Protein AF-A0A6G3XYH0-F1 (afdb_monomer)

Foldseek 3Di:
DVVVVVVVVVVVVVVVVVVVVVVVVVVLVVVLVVQQCVQQPVDPPDPDDRPDPDSLLSLLVLLLVLLVCQLVRDLVSLVSNLCSLVVCLQPLSNLLNNCVSQDLLSLLLSLLSQLQNQDDVLHGNPSSNVSSLSVLASLQSSVQNNLVDPVSLVVNLVVLLVQQLAFRDNDPPPPVTHAGSVLSVVSSNPYHDHDCSNVVSNVVSVVVVCVVPVCSRVPPPPPPDSDPRSSND

Structure (mmCIF, N/CA/C/O backbone):
data_AF-A0A6G3XYH0-F1
#
_entry.id   AF-A0A6G3XYH0-F1
#
loop_
_atom_site.group_PDB
_atom_site.id
_atom_site.type_symbol
_atom_site.label_atom_id
_atom_site.label_alt_id
_atom_site.label_comp_id
_atom_site.label_asym_id
_atom_site.label_entity_id
_atom_site.label_seq_id
_atom_site.pdbx_PDB_ins_code
_atom_site.Cartn_x
_atom_site.Cartn_y
_atom_site.Cartn_z
_atom_site.occupancy
_atom_site.B_iso_or_equiv
_atom_site.auth_seq_id
_atom_site.auth_comp_id
_atom_site.auth_asym_id
_atom_site.auth_atom_id
_atom_site.pdbx_PDB_model_num
ATOM 1 N N . PHE A 1 1 ? 18.892 8.610 43.415 1.00 62.81 1 PHE A N 1
ATOM 2 C CA . PHE A 1 1 ? 17.953 9.677 43.014 1.00 62.81 1 PHE A CA 1
ATOM 3 C C . PHE A 1 1 ? 17.776 9.773 41.499 1.00 62.81 1 PHE A C 1
ATOM 5 O O . PHE A 1 1 ? 16.664 9.533 41.059 1.00 62.81 1 PHE A O 1
ATOM 12 N N . SER A 1 2 ? 18.825 9.988 40.690 1.00 80.25 2 SER A N 1
ATOM 13 C CA . SER A 1 2 ? 18.704 10.092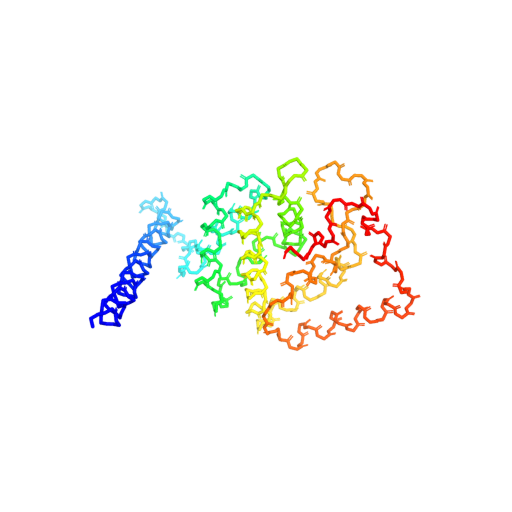 39.213 1.00 80.25 2 SER A CA 1
ATOM 14 C C . SER A 1 2 ? 17.999 8.898 38.529 1.00 80.25 2 SER A C 1
ATOM 16 O O . SER A 1 2 ? 17.055 9.092 37.773 1.00 80.25 2 SER A O 1
ATOM 18 N N . LYS A 1 3 ? 18.357 7.653 38.887 1.00 86.06 3 LYS A N 1
ATOM 19 C CA . LYS A 1 3 ? 17.730 6.436 38.329 1.00 86.06 3 LYS A CA 1
ATOM 20 C C . LYS A 1 3 ? 16.217 6.336 38.584 1.00 86.06 3 LYS A C 1
ATOM 22 O O . LYS A 1 3 ? 15.488 5.872 37.720 1.00 86.06 3 LYS A O 1
ATOM 27 N N . TYR A 1 4 ? 15.745 6.766 39.756 1.00 87.19 4 TYR A N 1
ATOM 28 C CA . TYR A 1 4 ? 14.318 6.707 40.092 1.00 87.19 4 TYR A CA 1
ATOM 29 C C . TYR A 1 4 ? 13.511 7.758 39.322 1.00 87.19 4 TYR A C 1
ATOM 31 O O . TYR A 1 4 ? 12.437 7.439 38.835 1.00 87.19 4 TYR A O 1
ATOM 39 N N . LEU A 1 5 ? 14.068 8.960 39.132 1.00 88.12 5 LEU A N 1
ATOM 40 C CA . LEU A 1 5 ? 13.454 10.008 38.307 1.00 88.12 5 LEU A CA 1
ATOM 41 C C . LEU A 1 5 ? 13.411 9.627 36.821 1.00 88.12 5 LEU A C 1
ATOM 43 O O . LEU A 1 5 ? 12.440 9.930 36.135 1.00 88.12 5 LEU A O 1
ATOM 47 N N . GLN A 1 6 ? 14.450 8.956 36.315 1.00 90.69 6 GLN A N 1
ATOM 48 C CA . GLN A 1 6 ? 14.449 8.437 34.948 1.00 90.69 6 GLN A CA 1
ATOM 49 C C . GLN A 1 6 ? 13.384 7.346 34.769 1.00 90.69 6 GLN A C 1
ATOM 51 O O . GLN A 1 6 ? 12.587 7.427 33.841 1.00 90.69 6 GLN A O 1
ATOM 56 N N . GLN A 1 7 ? 13.314 6.387 35.697 1.00 93.56 7 GLN A N 1
ATOM 57 C CA . GLN A 1 7 ? 12.298 5.333 35.671 1.00 93.56 7 GLN A CA 1
ATOM 58 C C . GLN A 1 7 ? 10.875 5.902 35.742 1.00 93.56 7 GLN A C 1
ATOM 60 O O . GLN A 1 7 ? 9.975 5.412 35.069 1.00 93.56 7 GLN A O 1
ATOM 65 N N . GLU A 1 8 ? 10.662 6.929 36.563 1.00 92.88 8 GLU A N 1
ATOM 66 C CA . GLU A 1 8 ? 9.376 7.613 36.670 1.00 92.88 8 GLU A CA 1
ATOM 67 C C . GLU A 1 8 ? 8.981 8.275 35.344 1.00 92.88 8 GLU A C 1
ATOM 69 O O . GLU A 1 8 ? 7.858 8.078 34.888 1.00 92.88 8 GLU A O 1
ATOM 74 N N . ARG A 1 9 ? 9.909 8.971 34.672 1.00 93.94 9 ARG A N 1
ATOM 75 C CA . ARG A 1 9 ? 9.666 9.564 33.344 1.00 93.94 9 ARG A CA 1
ATOM 76 C C . ARG A 1 9 ? 9.338 8.512 32.289 1.00 93.94 9 ARG A C 1
ATOM 78 O O . ARG A 1 9 ? 8.342 8.657 31.593 1.00 93.94 9 ARG A O 1
ATOM 85 N N . GLU A 1 10 ? 10.118 7.436 32.221 1.00 95.19 10 GLU A N 1
ATOM 86 C CA . GLU A 1 10 ? 9.875 6.324 31.291 1.00 95.19 10 GLU A CA 1
ATOM 87 C C . GLU A 1 10 ? 8.505 5.669 31.539 1.00 95.19 10 GLU A C 1
ATOM 89 O O . GLU A 1 10 ? 7.783 5.336 30.597 1.00 95.19 10 GLU A O 1
ATOM 94 N N . ASN A 1 11 ? 8.108 5.527 32.807 1.00 95.75 11 ASN A N 1
ATOM 95 C CA . ASN A 1 11 ? 6.794 5.002 33.169 1.00 95.75 11 ASN A CA 1
ATOM 96 C C . ASN A 1 11 ? 5.664 5.961 32.769 1.00 95.75 11 ASN A C 1
ATOM 98 O O . ASN A 1 11 ? 4.651 5.497 32.248 1.00 95.75 11 ASN A O 1
ATOM 102 N N . ILE A 1 12 ? 5.823 7.270 32.994 1.00 95.38 12 ILE A N 1
ATOM 103 C CA . ILE A 1 12 ? 4.844 8.288 32.586 1.00 95.38 12 ILE A CA 1
ATOM 104 C C . ILE A 1 12 ? 4.680 8.279 31.064 1.00 95.38 12 ILE A C 1
ATOM 106 O O . ILE A 1 12 ? 3.557 8.160 30.584 1.00 95.38 12 ILE A O 1
ATOM 110 N N . GLU A 1 13 ? 5.777 8.315 30.305 1.00 96.25 13 GLU A N 1
ATOM 111 C CA . GLU A 1 13 ? 5.743 8.262 28.837 1.00 96.25 13 GLU A CA 1
ATOM 112 C C . GLU A 1 13 ? 5.087 6.973 28.322 1.00 96.25 13 GLU A C 1
ATOM 114 O O . GLU A 1 13 ? 4.314 7.000 27.366 1.00 96.25 13 GLU A O 1
ATOM 119 N N . SER A 1 14 ? 5.364 5.835 28.964 1.00 96.06 14 SER A N 1
ATOM 120 C CA . SER A 1 14 ? 4.747 4.548 28.628 1.00 96.06 14 SER A CA 1
ATOM 121 C C . SER A 1 14 ? 3.236 4.548 28.871 1.00 96.06 14 SER A C 1
ATOM 123 O O . SER A 1 14 ? 2.471 4.083 28.024 1.00 96.06 14 SER A O 1
ATOM 125 N N . TRP A 1 15 ? 2.782 5.092 30.003 1.00 96.69 15 TRP A N 1
ATOM 126 C CA . TRP A 1 15 ? 1.354 5.211 30.298 1.00 96.69 15 TRP A CA 1
ATOM 127 C C . TRP A 1 15 ? 0.651 6.201 29.380 1.00 96.69 15 TRP A C 1
ATOM 129 O O . TRP A 1 15 ? -0.447 5.901 28.920 1.00 96.69 15 TRP A O 1
ATOM 139 N N . GLN A 1 16 ? 1.289 7.327 29.070 1.00 97.25 16 GLN A N 1
ATOM 140 C CA . GLN A 1 16 ? 0.736 8.319 28.159 1.00 97.25 16 GLN A CA 1
ATOM 141 C C . GLN A 1 16 ? 0.531 7.722 26.762 1.00 97.25 16 GLN A C 1
ATOM 143 O O . GLN A 1 16 ? -0.594 7.713 26.283 1.00 97.25 16 GLN A O 1
ATOM 148 N N . LYS A 1 17 ? 1.542 7.042 26.200 1.00 94.56 17 LYS A N 1
ATOM 149 C CA . LYS A 1 17 ? 1.413 6.318 24.919 1.00 94.56 17 LYS A CA 1
ATOM 150 C C . LYS A 1 17 ? 0.274 5.298 24.904 1.00 94.56 17 LYS A C 1
ATOM 152 O O . LYS A 1 17 ? -0.354 5.090 23.873 1.00 94.56 17 LYS A O 1
ATOM 157 N N . ARG A 1 18 ? 0.022 4.620 26.030 1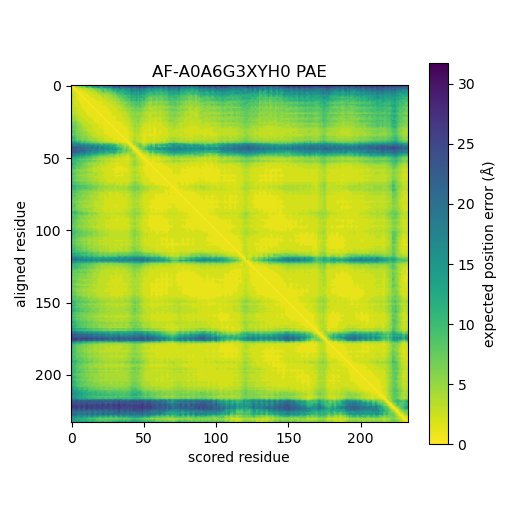.00 94.50 18 ARG A N 1
ATOM 158 C CA . ARG A 1 18 ? -1.092 3.664 26.145 1.00 94.50 18 ARG A CA 1
ATOM 159 C C . ARG A 1 18 ? -2.447 4.361 26.154 1.00 94.50 18 ARG A C 1
ATOM 161 O O . ARG A 1 18 ? -3.378 3.833 25.561 1.00 94.50 18 ARG A O 1
ATOM 168 N N . ILE A 1 19 ? -2.562 5.486 26.856 1.00 95.25 19 ILE A N 1
ATOM 169 C CA . ILE A 1 19 ? -3.798 6.272 26.906 1.00 95.25 19 ILE A CA 1
ATOM 170 C C . ILE A 1 19 ? -4.084 6.861 25.529 1.00 95.25 19 ILE A C 1
ATOM 172 O O . ILE A 1 19 ? -5.194 6.676 25.041 1.00 95.25 19 ILE A O 1
ATOM 176 N N . ASP A 1 20 ? -3.082 7.475 24.899 1.00 93.56 20 ASP A N 1
ATOM 177 C CA . ASP A 1 20 ? -3.190 8.052 23.557 1.00 93.56 20 ASP A CA 1
ATOM 178 C C . ASP A 1 20 ? -3.674 6.984 22.565 1.00 93.56 20 ASP A C 1
ATOM 180 O O . ASP A 1 20 ? -4.725 7.150 21.960 1.00 93.56 20 ASP A O 1
ATOM 184 N N . LEU A 1 21 ? -3.041 5.801 22.545 1.00 89.56 21 LEU A N 1
ATOM 185 C CA . LEU A 1 21 ? -3.466 4.682 21.693 1.00 89.56 21 LEU A CA 1
ATOM 186 C C . LEU A 1 21 ? -4.922 4.240 21.935 1.00 89.56 21 LEU A C 1
ATOM 188 O O . LEU A 1 21 ? -5.618 3.857 21.000 1.00 89.56 21 LEU A O 1
ATOM 192 N N . ILE A 1 22 ? -5.390 4.226 23.188 1.00 92.94 22 ILE A N 1
ATOM 193 C CA . ILE A 1 22 ? -6.781 3.856 23.494 1.00 92.94 22 ILE A CA 1
ATOM 194 C C . ILE A 1 22 ? -7.743 4.931 22.983 1.00 92.94 22 ILE A C 1
ATOM 196 O O . ILE A 1 22 ? -8.778 4.589 22.416 1.00 92.94 22 ILE A O 1
ATOM 200 N N . VAL A 1 23 ? -7.420 6.209 23.196 1.00 95.31 23 VAL A N 1
ATOM 201 C CA . VAL A 1 23 ? -8.246 7.335 22.743 1.00 95.31 23 VAL A CA 1
ATOM 202 C C . VAL A 1 23 ? -8.306 7.379 21.218 1.00 95.31 23 VAL A C 1
ATOM 204 O O . VAL A 1 23 ? -9.403 7.508 20.677 1.00 95.31 23 VAL A O 1
ATOM 207 N N . ASP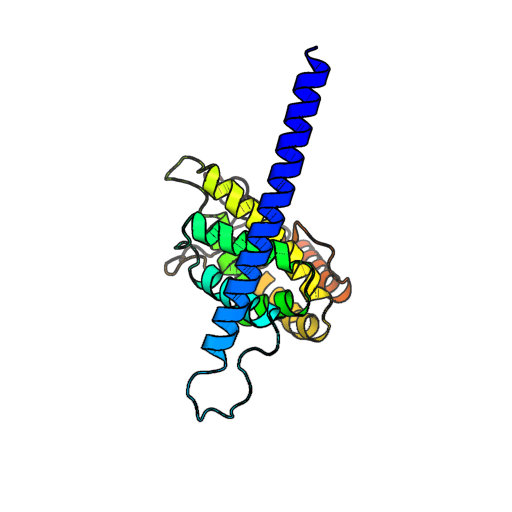 A 1 24 ? -7.173 7.188 20.545 1.00 90.12 24 ASP A N 1
ATOM 208 C CA . ASP A 1 24 ? -7.077 7.157 19.085 1.00 90.12 24 ASP A CA 1
ATOM 209 C C . ASP A 1 24 ? -7.917 6.010 18.506 1.00 90.12 24 ASP A C 1
ATOM 211 O O . ASP A 1 24 ? -8.801 6.254 17.690 1.00 90.12 24 ASP A O 1
ATOM 215 N N . ASN A 1 25 ? -7.782 4.785 19.035 1.00 90.00 25 ASN A N 1
ATOM 216 C CA . ASN A 1 25 ? -8.597 3.641 18.600 1.00 90.00 25 ASN A CA 1
ATOM 217 C C . ASN A 1 25 ? -10.109 3.873 18.786 1.00 90.00 25 ASN A C 1
ATOM 219 O O . ASN A 1 25 ? -10.920 3.441 17.961 1.00 90.00 25 ASN A O 1
ATOM 223 N N . CYS A 1 26 ? -10.512 4.524 19.884 1.00 93.31 26 CYS A N 1
ATOM 224 C CA . CYS A 1 26 ? -11.913 4.887 20.108 1.00 93.31 26 CYS A CA 1
ATOM 225 C C . CYS A 1 26 ? -12.387 5.909 19.071 1.00 93.31 26 CYS A C 1
ATOM 227 O O . CYS A 1 26 ? -13.459 5.735 18.495 1.00 93.31 26 CYS A O 1
ATOM 229 N N . ASN A 1 27 ? -11.583 6.942 18.807 1.00 93.75 27 ASN A N 1
ATOM 230 C CA . ASN A 1 27 ? -11.891 7.946 17.796 1.00 93.75 27 ASN A CA 1
ATOM 231 C C . ASN A 1 27 ? -12.001 7.323 16.395 1.00 93.75 27 ASN A C 1
ATOM 233 O O . ASN A 1 27 ? -12.956 7.617 15.678 1.00 93.75 27 ASN A O 1
ATOM 237 N N . ASP A 1 28 ? -11.091 6.423 16.025 1.00 91.00 28 ASP A N 1
ATOM 238 C CA . ASP A 1 28 ? -11.139 5.723 14.740 1.00 91.00 28 ASP A CA 1
ATOM 239 C C . ASP A 1 28 ? -12.388 4.859 14.614 1.00 91.00 28 ASP A C 1
ATOM 241 O O . ASP A 1 28 ? -13.084 4.928 13.601 1.00 91.00 28 ASP A O 1
ATOM 245 N N . THR A 1 29 ? -12.745 4.130 15.674 1.00 93.12 29 THR A N 1
ATOM 246 C CA . THR A 1 29 ? -13.980 3.335 15.712 1.00 93.12 29 THR A CA 1
ATOM 247 C C . THR A 1 29 ? -15.220 4.219 15.550 1.00 93.12 29 THR A C 1
ATOM 249 O O . THR A 1 29 ? -16.118 3.877 14.778 1.00 93.12 29 THR A O 1
ATOM 252 N N . ASP A 1 30 ? -15.277 5.366 16.234 1.00 96.12 30 ASP A N 1
ATOM 253 C CA . ASP A 1 30 ? -16.391 6.315 16.136 1.00 96.12 30 ASP A CA 1
ATOM 254 C C . ASP A 1 30 ? -16.498 6.924 14.729 1.00 96.12 30 ASP A C 1
ATOM 256 O O . ASP A 1 30 ? -17.599 7.034 14.177 1.00 96.12 30 ASP A O 1
ATOM 260 N N . VAL A 1 31 ? -15.365 7.279 14.115 1.00 95.94 31 VAL A N 1
ATOM 261 C CA . VAL A 1 31 ? -15.302 7.780 12.734 1.00 95.94 31 VAL A CA 1
ATOM 262 C C . VAL A 1 31 ? -15.766 6.708 11.751 1.00 95.94 31 VAL A C 1
ATOM 264 O O . VAL A 1 31 ? -16.638 6.981 10.924 1.00 95.94 31 VAL A O 1
ATOM 267 N N . THR A 1 32 ? -15.243 5.488 11.856 1.00 95.81 32 THR A N 1
ATOM 268 C CA . THR A 1 32 ? -15.612 4.368 10.984 1.00 95.81 32 THR A CA 1
ATOM 269 C C . THR A 1 32 ? -17.092 4.014 11.137 1.00 95.81 32 THR A C 1
ATOM 271 O O . THR A 1 32 ? -17.791 3.809 10.138 1.00 95.81 32 THR A O 1
ATOM 274 N N . PHE A 1 33 ? -17.622 4.014 12.365 1.00 95.06 33 PHE A N 1
ATOM 275 C CA . PHE A 1 33 ? -19.043 3.784 12.621 1.00 95.06 33 PHE A CA 1
ATOM 276 C C . PHE A 1 33 ? -19.913 4.882 12.007 1.00 95.06 33 PHE A C 1
ATOM 278 O O . PHE A 1 33 ? -20.861 4.576 11.280 1.00 95.06 33 PHE A O 1
ATOM 285 N N . LYS A 1 34 ? -19.569 6.157 12.233 1.00 95.75 34 LYS A N 1
ATOM 286 C CA . LYS A 1 34 ? -20.268 7.299 11.634 1.00 95.75 34 LYS A CA 1
ATOM 287 C C . LYS A 1 34 ? -20.282 7.200 10.107 1.00 95.75 34 LYS A C 1
ATOM 289 O O . LYS A 1 34 ? -21.356 7.254 9.510 1.00 95.75 34 LYS A O 1
ATOM 294 N N . ASN A 1 35 ? -19.121 7.014 9.483 1.00 95.44 35 ASN A N 1
ATOM 295 C CA . ASN A 1 35 ? -18.998 6.928 8.028 1.00 95.44 35 ASN A CA 1
ATOM 296 C C . ASN A 1 35 ? -19.773 5.729 7.470 1.00 95.44 35 ASN A C 1
ATOM 298 O O . ASN A 1 35 ? -20.414 5.836 6.425 1.00 95.44 35 ASN A O 1
ATOM 302 N N . SER A 1 36 ? -19.760 4.596 8.178 1.00 94.00 36 SER A N 1
ATOM 303 C CA . SER A 1 36 ? -20.529 3.408 7.800 1.00 94.00 36 SER A CA 1
ATOM 304 C C . SER A 1 36 ? -22.035 3.663 7.849 1.00 94.00 36 SER A C 1
ATOM 306 O O . SER A 1 36 ? -22.753 3.261 6.933 1.00 94.00 36 SER A O 1
ATOM 308 N N . LEU A 1 37 ? -22.524 4.364 8.877 1.00 91.56 37 LEU A N 1
ATOM 309 C CA . LEU A 1 37 ? -23.930 4.755 8.978 1.00 91.56 37 LEU A CA 1
ATOM 310 C C . LEU A 1 37 ? -24.332 5.734 7.871 1.00 91.56 37 LEU A C 1
ATOM 312 O O . LEU A 1 37 ? -25.344 5.507 7.214 1.00 91.56 37 LEU A O 1
ATOM 316 N N . GLU A 1 38 ? -23.536 6.777 7.626 1.00 91.94 38 GLU A N 1
ATOM 317 C CA . GLU A 1 38 ? -23.790 7.753 6.555 1.00 91.94 38 GLU A CA 1
ATOM 318 C C . GLU A 1 38 ? -23.777 7.097 5.164 1.00 91.94 38 GLU A C 1
ATOM 320 O O . GLU A 1 38 ? -24.561 7.460 4.289 1.00 91.94 38 GLU A O 1
ATOM 325 N N . ALA A 1 39 ? -22.919 6.093 4.962 1.00 90.88 39 ALA A N 1
ATOM 326 C CA . ALA A 1 39 ? -22.824 5.337 3.719 1.00 90.88 39 ALA A CA 1
ATOM 327 C C . ALA A 1 39 ? -23.984 4.351 3.499 1.00 90.88 39 ALA A C 1
ATOM 329 O O . ALA A 1 39 ? -24.338 4.092 2.349 1.00 90.88 39 ALA A O 1
ATOM 330 N N . ASN A 1 40 ? -24.538 3.781 4.573 1.00 89.06 40 ASN A N 1
ATOM 331 C CA . ASN A 1 40 ? -25.588 2.761 4.512 1.00 89.06 40 ASN A CA 1
ATOM 332 C C . ASN A 1 40 ? -27.006 3.335 4.611 1.00 89.06 40 ASN A C 1
ATOM 334 O O . ASN A 1 40 ? -27.941 2.719 4.111 1.00 89.06 40 ASN A O 1
ATOM 338 N N . VAL A 1 41 ? -27.188 4.475 5.279 1.00 84.69 41 VAL A N 1
ATOM 339 C CA . VAL A 1 41 ? -28.506 5.064 5.552 1.00 84.69 41 VAL A CA 1
ATOM 340 C C . VAL A 1 41 ? -28.627 6.384 4.798 1.00 84.69 41 VAL A C 1
ATOM 342 O O . VAL A 1 41 ? -28.504 7.465 5.373 1.00 84.69 41 VAL A O 1
ATOM 345 N N . THR A 1 42 ? -28.855 6.291 3.485 1.00 80.62 42 THR A N 1
ATOM 346 C CA . THR A 1 42 ? -28.949 7.473 2.611 1.00 80.62 42 THR A CA 1
ATOM 347 C C . THR A 1 42 ? -30.321 8.160 2.672 1.00 80.62 42 THR A C 1
ATOM 349 O O . THR A 1 42 ? -30.400 9.385 2.599 1.00 80.62 42 THR A O 1
ATOM 352 N N . ASP A 1 43 ? -31.402 7.393 2.868 1.00 78.31 43 ASP A N 1
ATOM 353 C CA . ASP A 1 43 ? -32.773 7.879 3.083 1.00 78.31 43 ASP A CA 1
ATOM 354 C C . ASP A 1 43 ? -33.566 6.907 3.983 1.00 78.31 43 ASP A C 1
ATOM 356 O O . ASP A 1 43 ? -33.284 5.713 4.051 1.00 78.31 43 ASP A O 1
ATOM 360 N N . ARG A 1 44 ? -34.622 7.394 4.650 1.00 70.19 44 ARG A N 1
ATOM 361 C CA . ARG A 1 44 ? -35.510 6.621 5.544 1.00 70.19 44 ARG A CA 1
ATOM 362 C C . ARG A 1 44 ? -36.255 5.472 4.855 1.00 70.19 44 ARG A C 1
ATOM 364 O O . ARG A 1 44 ? -36.908 4.687 5.540 1.00 70.19 44 ARG A O 1
ATOM 371 N N . LYS A 1 45 ? -36.236 5.418 3.522 1.00 79.75 45 LYS A N 1
ATOM 372 C CA . LYS A 1 45 ? -36.896 4.389 2.705 1.00 79.75 45 LYS A CA 1
ATOM 373 C C . LYS A 1 45 ? -35.909 3.541 1.905 1.00 79.75 45 LYS A C 1
ATOM 375 O O . LYS A 1 45 ? -36.339 2.788 1.033 1.00 79.75 45 LYS A O 1
ATOM 380 N N . ASP A 1 46 ? -34.615 3.671 2.175 1.00 72.38 46 ASP A N 1
ATOM 381 C CA . ASP A 1 46 ? -33.601 2.856 1.526 1.00 72.38 46 ASP A CA 1
ATOM 382 C C . ASP A 1 46 ? -33.524 1.480 2.207 1.00 72.38 46 ASP A C 1
ATOM 384 O O . ASP A 1 46 ? -33.029 1.340 3.323 1.00 72.38 46 ASP A O 1
ATOM 388 N N . PHE A 1 47 ? -34.083 0.468 1.538 1.00 78.62 47 PHE A N 1
ATOM 389 C CA . PHE A 1 47 ? -33.998 -0.946 1.927 1.00 78.62 47 PHE A CA 1
ATOM 390 C C . PHE A 1 47 ? -32.994 -1.714 1.054 1.00 78.62 47 PHE A C 1
ATOM 392 O O . PHE A 1 47 ? -33.064 -2.943 0.968 1.00 78.62 47 PHE A O 1
ATOM 399 N N . SER A 1 48 ? -32.109 -1.009 0.339 1.00 83.31 48 SER A N 1
ATOM 400 C CA . SER A 1 48 ? -31.039 -1.654 -0.415 1.00 83.31 48 SER A CA 1
ATOM 401 C C . SER A 1 48 ? -30.018 -2.305 0.525 1.00 83.31 48 SER A C 1
ATOM 403 O O . SER A 1 48 ? -30.020 -2.094 1.741 1.00 83.31 48 SER A O 1
ATOM 405 N N . ALA A 1 49 ? -29.177 -3.182 -0.027 1.00 85.38 49 ALA A N 1
ATOM 406 C CA . ALA A 1 49 ? -28.138 -3.827 0.764 1.00 85.38 49 ALA A CA 1
ATOM 407 C C . ALA A 1 49 ? -27.152 -2.766 1.293 1.00 85.38 49 ALA A C 1
ATOM 409 O O . ALA A 1 49 ? -26.826 -1.834 0.552 1.00 85.38 49 ALA A O 1
ATOM 410 N N . PRO A 1 50 ? -26.646 -2.904 2.533 1.00 88.62 50 PRO A N 1
ATOM 411 C CA . PRO A 1 50 ? -25.693 -1.947 3.076 1.00 88.62 50 PRO A CA 1
ATOM 412 C C . PRO A 1 50 ? -24.446 -1.886 2.192 1.00 88.62 50 PRO A C 1
ATOM 414 O O . PRO A 1 50 ? -23.912 -2.916 1.774 1.00 88.62 50 PRO A O 1
ATOM 417 N N . LYS A 1 51 ? -23.958 -0.671 1.941 1.00 90.88 51 LYS A N 1
ATOM 418 C CA . LYS A 1 51 ? -22.692 -0.426 1.248 1.00 90.88 51 LYS A CA 1
ATOM 419 C C . LYS A 1 51 ? -21.509 -1.044 1.995 1.00 90.88 51 LYS A C 1
ATOM 421 O O . LYS A 1 51 ? -20.612 -1.584 1.352 1.00 90.88 51 LYS A O 1
ATOM 426 N N . TYR A 1 52 ? -21.522 -0.976 3.327 1.00 94.12 52 TYR A N 1
ATOM 427 C CA . TYR A 1 52 ? -20.532 -1.598 4.202 1.00 94.12 52 TYR A CA 1
ATOM 428 C C . TYR A 1 52 ? -21.194 -2.544 5.188 1.00 94.12 52 TYR A C 1
ATOM 430 O O . TYR A 1 52 ? -22.074 -2.157 5.956 1.00 94.12 52 TYR A O 1
ATOM 438 N N . THR A 1 53 ? -20.725 -3.785 5.192 1.00 92.25 53 THR A N 1
ATOM 439 C CA . THR A 1 53 ? -21.134 -4.810 6.164 1.00 92.25 53 THR A CA 1
ATOM 440 C C . THR A 1 53 ? -20.126 -4.971 7.299 1.00 92.25 53 THR A C 1
ATOM 442 O O . THR A 1 53 ? -20.455 -5.552 8.331 1.00 92.25 53 THR A O 1
ATOM 445 N N . LYS A 1 54 ? -18.906 -4.451 7.114 1.00 94.19 54 LYS A N 1
ATOM 446 C CA . LYS A 1 54 ? -17.790 -4.494 8.063 1.00 94.19 54 LYS A CA 1
ATOM 447 C C . LYS A 1 54 ? -17.070 -3.147 8.078 1.00 94.19 54 LYS A C 1
ATOM 449 O O . LYS A 1 54 ? -17.017 -2.476 7.050 1.00 94.19 54 LYS A O 1
ATOM 454 N N . PHE A 1 55 ? -16.481 -2.800 9.217 1.00 95.31 55 PHE A N 1
ATOM 455 C CA . PHE A 1 55 ? -15.663 -1.595 9.389 1.00 95.31 55 PHE A CA 1
ATOM 456 C C . PHE A 1 55 ? -14.444 -1.589 8.464 1.00 95.31 55 PHE A C 1
ATOM 458 O O . PHE A 1 55 ? -14.232 -0.614 7.752 1.00 95.31 55 PHE A O 1
ATOM 465 N N . ASP A 1 56 ? -13.771 -2.731 8.332 1.00 96.94 56 ASP A N 1
ATOM 466 C CA . ASP A 1 56 ? -12.629 -2.933 7.436 1.00 96.94 56 ASP A CA 1
ATOM 467 C C . ASP A 1 56 ? -12.911 -2.504 5.980 1.00 96.94 56 ASP A C 1
ATOM 469 O O . ASP A 1 56 ? -12.015 -2.026 5.287 1.00 96.94 56 ASP A O 1
ATOM 473 N N . GLN A 1 57 ? -14.156 -2.644 5.500 1.00 97.06 57 GLN A N 1
ATOM 474 C CA . GLN A 1 57 ? -14.550 -2.231 4.144 1.00 97.06 57 GLN A CA 1
ATOM 475 C C . GLN A 1 57 ? -14.653 -0.704 4.006 1.00 97.06 57 GLN A C 1
ATOM 477 O O . GLN A 1 57 ? -14.320 -0.151 2.954 1.00 97.06 57 GLN A O 1
ATOM 482 N N . GLU A 1 58 ? -15.134 -0.019 5.047 1.00 97.56 58 GLU A N 1
ATOM 483 C CA . GLU A 1 58 ? -15.159 1.446 5.098 1.00 97.56 58 GLU A CA 1
ATOM 484 C C . GLU A 1 58 ? -13.733 1.985 5.147 1.00 97.56 58 GLU A C 1
ATOM 486 O O . GLU A 1 58 ? -13.367 2.823 4.320 1.00 97.56 58 GLU A O 1
ATOM 491 N N . GLU A 1 59 ? -12.916 1.438 6.044 1.00 98.38 59 GLU A N 1
ATOM 492 C CA . GLU A 1 59 ? -11.543 1.875 6.272 1.00 98.38 59 GLU A CA 1
ATOM 493 C C . GLU A 1 59 ? -10.670 1.642 5.041 1.00 98.38 59 GLU A C 1
ATOM 495 O O . GLU A 1 59 ? -9.924 2.535 4.637 1.00 98.38 59 GLU A O 1
ATOM 500 N N . ALA A 1 60 ? -10.819 0.495 4.369 1.00 98.56 60 ALA A N 1
ATOM 501 C CA . ALA A 1 60 ? -10.129 0.217 3.114 1.00 98.56 60 ALA A CA 1
ATOM 502 C C . ALA A 1 60 ? -10.533 1.197 2.007 1.00 98.56 60 ALA A C 1
ATOM 504 O O . ALA A 1 60 ? -9.682 1.673 1.252 1.00 98.56 60 ALA A O 1
ATOM 505 N N . ASN A 1 61 ? -11.819 1.550 1.919 1.00 97.88 61 ASN A N 1
ATOM 506 C CA . ASN A 1 61 ? -12.288 2.540 0.952 1.00 97.88 61 ASN A CA 1
ATOM 507 C C . ASN A 1 61 ? -11.778 3.949 1.272 1.00 97.88 61 ASN A C 1
ATOM 509 O O . ASN A 1 61 ? -11.431 4.691 0.351 1.00 97.88 61 ASN A O 1
ATOM 513 N N . ARG A 1 62 ? -11.708 4.318 2.553 1.00 97.94 62 ARG A N 1
ATOM 514 C CA . ARG A 1 62 ? -11.148 5.592 3.019 1.00 97.94 62 ARG A CA 1
ATOM 515 C C . ARG A 1 62 ? -9.644 5.669 2.740 1.00 97.94 62 ARG A C 1
ATOM 517 O O . ARG A 1 62 ? -9.188 6.664 2.178 1.00 97.94 62 ARG A O 1
ATOM 524 N N . ALA A 1 63 ? -8.900 4.595 3.005 1.00 98.69 63 ALA A N 1
ATOM 525 C CA . ALA A 1 63 ? -7.486 4.466 2.655 1.00 98.69 63 ALA A CA 1
ATOM 526 C C . ALA A 1 63 ? -7.262 4.549 1.134 1.00 98.69 63 ALA A C 1
ATOM 528 O O . ALA A 1 63 ? -6.397 5.291 0.670 1.00 98.69 63 ALA A O 1
ATOM 529 N N . ALA A 1 64 ? -8.080 3.861 0.332 1.00 98.50 64 ALA A N 1
ATOM 530 C CA . ALA A 1 64 ? -8.002 3.934 -1.126 1.00 98.50 64 ALA A CA 1
ATOM 531 C C . ALA A 1 64 ? -8.327 5.343 -1.658 1.00 98.50 64 ALA A C 1
ATOM 533 O O . ALA A 1 64 ? -7.702 5.797 -2.616 1.00 98.50 64 ALA A O 1
ATOM 534 N N . ALA A 1 65 ? -9.262 6.064 -1.028 1.00 97.94 65 ALA A N 1
ATOM 535 C CA . ALA A 1 65 ? -9.582 7.447 -1.378 1.00 97.94 65 ALA A CA 1
ATOM 536 C C . ALA A 1 65 ? -8.435 8.421 -1.054 1.00 97.94 65 ALA A C 1
ATOM 538 O O . ALA A 1 65 ? -8.194 9.348 -1.827 1.00 97.94 65 ALA A O 1
ATOM 539 N N . LEU A 1 66 ? -7.705 8.202 0.047 1.00 98.44 66 LEU A N 1
ATOM 540 C CA . LEU A 1 66 ? -6.470 8.934 0.345 1.00 98.44 66 LEU A CA 1
ATOM 541 C C . LEU A 1 66 ? -5.393 8.617 -0.699 1.00 98.44 66 LEU A C 1
ATOM 543 O O . LEU A 1 66 ? -4.855 9.531 -1.318 1.00 98.44 66 LEU A O 1
ATOM 547 N N . ALA A 1 67 ? -5.140 7.336 -0.974 1.00 97.81 67 ALA A N 1
ATOM 548 C CA . ALA A 1 67 ? -4.154 6.916 -1.969 1.00 97.81 67 ALA A CA 1
ATOM 549 C C . ALA A 1 67 ? -4.461 7.456 -3.382 1.00 97.81 67 ALA A C 1
ATOM 551 O O . ALA A 1 67 ? -3.549 7.815 -4.126 1.00 97.81 67 ALA A O 1
ATOM 552 N N . ALA A 1 68 ? -5.740 7.607 -3.740 1.00 95.88 68 ALA A N 1
ATOM 553 C CA . ALA A 1 68 ? -6.162 8.188 -5.015 1.00 95.88 68 ALA A CA 1
ATOM 554 C C . ALA A 1 68 ? -5.745 9.661 -5.210 1.00 95.88 68 ALA A C 1
ATOM 556 O O . ALA A 1 68 ? -5.733 10.127 -6.350 1.00 95.88 68 ALA A O 1
ATOM 557 N N . LYS A 1 69 ? -5.380 10.385 -4.141 1.00 95.75 69 LYS A N 1
ATOM 558 C CA . LYS A 1 69 ? -4.819 11.746 -4.231 1.00 95.75 69 LYS A CA 1
ATOM 559 C C . LYS A 1 69 ? -3.372 11.758 -4.739 1.00 95.75 69 LYS A C 1
ATOM 561 O O . LYS A 1 69 ? -2.897 12.794 -5.194 1.00 95.75 69 LYS A O 1
ATOM 566 N N . GLY A 1 70 ? -2.663 10.627 -4.696 1.00 93.31 70 GLY A N 1
ATOM 567 C CA . GLY A 1 70 ? -1.281 10.538 -5.167 1.00 93.31 70 GLY A CA 1
ATOM 568 C C . GLY A 1 70 ? -0.369 11.554 -4.474 1.00 93.31 70 GLY A C 1
ATOM 569 O O . GLY A 1 70 ? -0.333 11.629 -3.247 1.00 93.31 70 GLY A O 1
ATOM 570 N N . ARG A 1 71 ? 0.354 12.359 -5.262 1.00 91.81 71 ARG A N 1
ATOM 571 C CA . ARG A 1 71 ? 1.281 13.388 -4.749 1.00 91.81 71 ARG A CA 1
ATOM 572 C C . ARG A 1 71 ? 0.595 14.542 -4.019 1.00 91.81 71 ARG A C 1
ATOM 574 O O . ARG A 1 71 ? 1.246 15.208 -3.225 1.00 91.81 71 ARG A O 1
ATOM 581 N N . ASP A 1 72 ? -0.705 14.736 -4.226 1.00 93.44 72 ASP A N 1
ATOM 582 C CA . ASP A 1 72 ? -1.454 15.809 -3.565 1.00 93.44 72 ASP A CA 1
ATOM 583 C C . ASP A 1 72 ? -1.738 15.503 -2.081 1.00 93.44 72 ASP A C 1
ATOM 585 O O . ASP A 1 72 ? -2.309 16.338 -1.382 1.00 93.44 72 ASP A O 1
ATOM 589 N N . LEU A 1 73 ? -1.337 14.324 -1.580 1.00 96.00 73 LEU A N 1
ATOM 590 C CA . LEU A 1 73 ? -1.402 13.992 -0.159 1.00 96.00 73 LEU A CA 1
ATOM 591 C C . LEU A 1 73 ? -0.549 14.950 0.671 1.00 96.00 73 LEU A C 1
ATOM 593 O O . LEU A 1 73 ? 0.684 14.940 0.595 1.00 96.00 73 LEU A O 1
ATOM 597 N N . THR A 1 74 ? -1.214 15.701 1.541 1.00 96.06 74 THR A N 1
ATOM 598 C CA . THR A 1 74 ? -0.562 16.458 2.612 1.00 96.06 74 THR A CA 1
ATOM 599 C C . THR A 1 74 ? 0.081 15.520 3.640 1.00 96.06 74 THR A C 1
ATOM 601 O O . THR A 1 74 ? -0.221 14.327 3.692 1.00 96.06 74 THR A O 1
ATOM 604 N N . HIS A 1 75 ? 0.950 16.061 4.500 1.00 95.62 75 HIS A N 1
ATOM 605 C CA . HIS A 1 75 ? 1.544 15.314 5.617 1.00 95.62 75 HIS A CA 1
ATOM 606 C C . HIS A 1 75 ? 0.477 14.621 6.483 1.00 95.62 75 HIS A C 1
ATOM 608 O O . HIS A 1 75 ? 0.528 13.410 6.661 1.00 95.62 75 HIS A O 1
ATOM 614 N N . ALA A 1 76 ? -0.542 15.362 6.931 1.00 97.19 76 ALA A N 1
ATOM 615 C CA . ALA A 1 76 ? -1.602 14.820 7.784 1.00 97.19 76 ALA A CA 1
ATOM 616 C C . ALA A 1 76 ? -2.416 13.713 7.092 1.00 97.19 76 ALA A C 1
ATOM 618 O O . ALA A 1 76 ? -2.806 12.734 7.719 1.00 97.19 76 ALA A O 1
ATOM 619 N N . GLU A 1 77 ? -2.661 13.838 5.787 1.00 98.19 77 GLU A N 1
ATOM 620 C CA . GLU A 1 77 ? -3.384 12.812 5.031 1.00 98.19 77 GLU A CA 1
ATOM 621 C C . GLU A 1 77 ? -2.540 11.556 4.793 1.00 98.19 77 GLU A C 1
ATOM 623 O O . GLU A 1 77 ? -3.081 10.451 4.797 1.00 98.19 77 GLU A O 1
ATOM 628 N N . LEU A 1 78 ? -1.225 11.706 4.601 1.00 98.31 78 LEU A N 1
ATOM 629 C CA . LEU A 1 78 ? -0.313 10.569 4.494 1.00 98.31 78 LEU A CA 1
ATOM 630 C C . LEU A 1 78 ? -0.135 9.864 5.847 1.00 98.31 78 LEU A C 1
ATOM 632 O O . LEU A 1 78 ? -0.104 8.636 5.878 1.00 98.31 78 LEU A O 1
ATOM 636 N N . GLN A 1 79 ? -0.101 10.609 6.955 1.00 97.88 79 GLN A N 1
ATOM 637 C CA . GLN A 1 79 ? -0.141 10.033 8.302 1.00 97.88 79 GLN A CA 1
ATOM 638 C C . GLN A 1 79 ? -1.429 9.237 8.529 1.00 97.88 79 GLN A C 1
ATOM 640 O O . GLN A 1 79 ? -1.350 8.060 8.865 1.00 97.88 79 GLN A O 1
ATOM 645 N N . ALA A 1 80 ? -2.594 9.816 8.225 1.00 97.44 80 ALA A N 1
ATOM 646 C CA . ALA A 1 80 ? -3.873 9.116 8.346 1.00 97.44 80 ALA A CA 1
ATOM 647 C C . ALA A 1 80 ? -3.941 7.851 7.465 1.00 97.44 80 ALA A C 1
ATOM 649 O O . ALA A 1 80 ? -4.494 6.828 7.865 1.00 97.44 80 ALA A O 1
ATOM 650 N N . LEU A 1 81 ? -3.358 7.886 6.258 1.00 98.62 81 LEU A N 1
ATOM 651 C CA . LEU A 1 81 ? -3.243 6.696 5.413 1.00 98.62 81 LEU A CA 1
ATOM 652 C C . LEU A 1 81 ? -2.334 5.635 6.052 1.00 98.62 81 LEU A C 1
ATOM 654 O O . LEU A 1 81 ? -2.675 4.453 6.043 1.00 98.62 81 LEU A O 1
ATOM 658 N N . ASN A 1 82 ? -1.186 6.041 6.596 1.00 98.56 82 ASN A N 1
ATOM 659 C CA . ASN A 1 82 ? -0.268 5.134 7.277 1.00 98.56 82 ASN A CA 1
ATOM 660 C C . ASN A 1 82 ? -0.905 4.485 8.505 1.00 98.56 82 ASN A C 1
ATOM 662 O O . ASN A 1 82 ? -0.736 3.283 8.684 1.00 98.56 82 ASN A O 1
ATOM 666 N N . GLU A 1 83 ? -1.666 5.239 9.294 1.00 97.25 83 GLU A N 1
ATOM 667 C CA . GLU A 1 83 ? -2.424 4.731 10.440 1.00 97.25 83 GLU A CA 1
ATOM 668 C C . GLU A 1 83 ? -3.438 3.673 9.998 1.00 97.25 83 GLU A C 1
ATOM 670 O O . GLU A 1 83 ? -3.333 2.523 10.423 1.00 97.25 83 GLU A O 1
ATOM 675 N N . LEU A 1 84 ? -4.302 3.990 9.022 1.00 98.25 84 LEU A N 1
ATOM 676 C CA . LEU A 1 84 ? -5.278 3.034 8.480 1.00 98.25 84 LEU A CA 1
ATOM 677 C C . LEU A 1 84 ? -4.620 1.736 7.998 1.00 98.25 84 LEU A C 1
ATOM 679 O O . LEU A 1 84 ? -5.087 0.646 8.326 1.00 98.25 84 LEU A O 1
ATOM 683 N N . LEU A 1 85 ? -3.529 1.838 7.229 1.00 98.62 85 LEU A N 1
ATOM 684 C CA . LEU A 1 85 ? -2.813 0.670 6.713 1.00 98.62 85 LEU A CA 1
ATOM 685 C C . LEU A 1 85 ? -2.123 -0.126 7.832 1.00 98.62 85 LEU A C 1
ATOM 687 O O . LEU A 1 85 ? -2.080 -1.356 7.772 1.00 98.62 85 LEU A O 1
ATOM 691 N N . ARG A 1 86 ? -1.543 0.552 8.826 1.00 98.19 86 ARG A N 1
ATOM 692 C CA . ARG A 1 86 ? -0.848 -0.080 9.953 1.00 98.19 86 ARG A CA 1
ATOM 693 C C . ARG A 1 86 ? -1.832 -0.852 10.821 1.00 98.19 86 ARG A C 1
ATOM 695 O O . ARG A 1 86 ? -1.591 -2.026 11.112 1.00 98.19 86 ARG A O 1
ATOM 702 N N . ASP A 1 87 ? -2.927 -0.208 11.198 1.00 96.38 87 ASP A N 1
ATOM 703 C CA . ASP A 1 87 ? -3.881 -0.733 12.173 1.00 96.38 87 ASP A CA 1
ATOM 704 C C . ASP A 1 87 ? -4.687 -1.897 11.577 1.00 96.38 87 ASP A C 1
ATOM 706 O O . ASP A 1 87 ? -4.969 -2.886 12.259 1.00 96.38 87 ASP A O 1
ATOM 710 N N . ASN A 1 88 ? -4.890 -1.877 10.256 1.00 97.88 88 ASN A N 1
ATOM 711 C CA . ASN A 1 88 ? -5.539 -2.953 9.516 1.00 97.88 88 ASN A CA 1
ATOM 712 C C . ASN A 1 88 ? -4.596 -3.962 8.850 1.00 97.88 88 ASN A C 1
ATOM 714 O O . ASN A 1 88 ? -5.063 -4.882 8.177 1.00 97.88 88 ASN A O 1
ATOM 718 N N . GLY A 1 89 ? -3.279 -3.874 9.057 1.00 96.94 89 GLY A N 1
ATOM 719 C CA . GLY A 1 89 ? -2.296 -4.675 8.315 1.00 96.94 89 GLY A CA 1
ATOM 720 C C . GLY A 1 89 ? -2.433 -6.200 8.453 1.00 96.94 89 GLY A C 1
ATOM 721 O O . GLY A 1 89 ? -1.782 -6.939 7.719 1.00 96.94 89 GLY A O 1
ATOM 722 N N . LYS A 1 90 ? -3.264 -6.691 9.382 1.00 97.56 90 LYS A N 1
ATOM 723 C CA . LYS A 1 90 ? -3.581 -8.118 9.586 1.00 97.56 90 LYS A CA 1
ATOM 724 C C . LYS A 1 90 ? -4.996 -8.508 9.143 1.00 97.56 90 LYS A C 1
ATOM 726 O O . LYS A 1 90 ? -5.331 -9.691 9.207 1.00 97.56 90 LYS A O 1
ATOM 731 N N . SER A 1 91 ? -5.826 -7.554 8.726 1.00 98.25 91 SER A N 1
ATOM 732 C CA . SER A 1 91 ? -7.163 -7.837 8.212 1.00 98.25 91 SER A CA 1
ATOM 733 C C . SER A 1 91 ? -7.084 -8.217 6.737 1.00 98.25 91 SER A C 1
ATOM 735 O O . SER A 1 91 ? -6.707 -7.418 5.881 1.00 98.25 91 SER A O 1
ATOM 737 N N . SER A 1 92 ? -7.478 -9.454 6.433 1.00 97.88 92 SER A N 1
ATOM 738 C CA . SER A 1 92 ? -7.616 -9.910 5.048 1.00 97.88 92 SER A CA 1
ATOM 739 C C . SER A 1 92 ? -8.700 -9.132 4.301 1.00 97.88 92 SER A C 1
ATOM 741 O O . SER A 1 92 ? -8.537 -8.883 3.112 1.00 97.88 92 SER A O 1
ATOM 743 N N . GLU A 1 93 ? -9.785 -8.742 4.976 1.00 98.00 93 GLU A N 1
ATOM 744 C CA . GLU A 1 93 ? -10.876 -7.966 4.373 1.00 98.00 93 GLU A CA 1
ATOM 745 C C . GLU A 1 93 ? -10.384 -6.578 3.961 1.00 98.00 93 GLU A C 1
ATOM 747 O O . GLU A 1 93 ? -10.568 -6.180 2.812 1.00 98.00 93 GLU A O 1
ATOM 752 N N . PHE A 1 94 ? -9.709 -5.867 4.871 1.00 98.69 94 PHE A N 1
ATOM 753 C CA . PHE A 1 94 ? -9.163 -4.547 4.578 1.00 98.69 94 PHE A CA 1
ATOM 754 C C . PHE A 1 94 ? -8.119 -4.623 3.465 1.00 98.69 94 PHE A C 1
ATOM 756 O O . PHE A 1 94 ? -8.204 -3.889 2.483 1.00 98.69 94 PHE A O 1
ATOM 763 N N . ALA A 1 95 ? -7.144 -5.530 3.596 1.00 98.69 95 ALA A N 1
ATOM 764 C CA . ALA A 1 95 ? -6.016 -5.604 2.680 1.00 98.69 95 ALA A CA 1
ATOM 765 C C . ALA A 1 95 ? -6.459 -5.930 1.245 1.00 98.69 95 ALA A C 1
ATOM 767 O O . ALA A 1 95 ? -6.023 -5.266 0.304 1.00 98.69 95 ALA A O 1
ATOM 768 N N . THR A 1 96 ? -7.351 -6.913 1.073 1.00 98.31 96 THR A N 1
ATOM 769 C CA . THR A 1 96 ? -7.901 -7.260 -0.250 1.00 98.31 96 THR A CA 1
ATOM 770 C C . THR A 1 96 ? -8.732 -6.112 -0.816 1.00 98.31 96 THR A C 1
ATOM 772 O O . THR A 1 96 ? -8.439 -5.652 -1.917 1.00 98.31 96 THR A O 1
ATOM 775 N N . THR A 1 97 ? -9.661 -5.549 -0.033 1.00 98.19 97 THR A N 1
ATOM 776 C CA . THR A 1 97 ? -10.508 -4.423 -0.465 1.00 98.19 97 THR A CA 1
ATOM 777 C C . THR A 1 97 ? -9.678 -3.203 -0.874 1.00 98.19 97 THR A C 1
ATOM 779 O O . THR A 1 97 ? -9.937 -2.600 -1.914 1.00 98.19 97 THR A O 1
ATOM 782 N N . PHE A 1 98 ? -8.655 -2.834 -0.096 1.00 98.69 98 PHE A N 1
ATOM 783 C CA . PHE A 1 98 ? -7.791 -1.684 -0.378 1.00 98.69 98 PHE A CA 1
ATOM 784 C C . PHE A 1 98 ? -7.084 -1.838 -1.727 1.00 98.69 98 PHE A C 1
ATOM 786 O O . PHE A 1 98 ? -7.13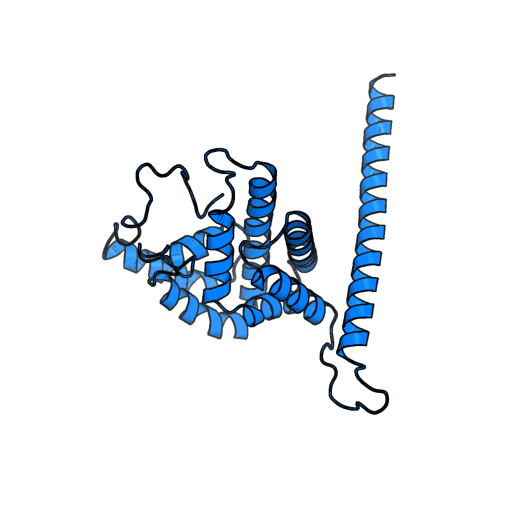4 -0.936 -2.571 1.00 98.69 98 PHE A O 1
ATOM 793 N N . TYR A 1 99 ? -6.462 -2.998 -1.953 1.00 98.50 99 TYR A N 1
ATOM 794 C CA . TYR A 1 99 ? -5.772 -3.270 -3.206 1.00 98.50 99 TYR A CA 1
ATOM 795 C C . TYR A 1 99 ? -6.749 -3.385 -4.378 1.00 98.50 99 TYR A C 1
ATOM 797 O O . TYR A 1 99 ? -6.507 -2.766 -5.408 1.00 98.50 99 TYR A O 1
ATOM 805 N N . GLU A 1 100 ? -7.886 -4.066 -4.231 1.00 97.81 100 GLU A N 1
ATOM 806 C CA . GLU A 1 100 ? -8.921 -4.156 -5.273 1.00 97.81 100 GLU A CA 1
ATOM 807 C C . GLU A 1 100 ? -9.473 -2.783 -5.686 1.00 97.81 100 GLU A C 1
ATOM 809 O O . GLU A 1 100 ? -9.726 -2.544 -6.868 1.00 97.81 100 GLU A O 1
ATOM 814 N N . LYS A 1 101 ? -9.621 -1.842 -4.743 1.00 97.56 101 LYS A N 1
ATOM 815 C CA . LYS A 1 101 ? -10.074 -0.475 -5.051 1.00 97.56 101 LYS A CA 1
ATOM 816 C C . LYS A 1 101 ? -9.075 0.330 -5.868 1.00 97.56 101 LYS A C 1
ATOM 818 O O . LYS A 1 101 ? -9.491 1.145 -6.696 1.00 97.56 101 LYS A O 1
ATOM 823 N N . LEU A 1 102 ? -7.781 0.130 -5.642 1.00 96.94 102 LEU A N 1
ATOM 824 C CA . LEU A 1 102 ? -6.738 0.774 -6.436 1.00 96.94 102 LEU A CA 1
ATOM 825 C C . LEU A 1 102 ? -6.550 0.061 -7.779 1.00 96.94 102 LEU A C 1
ATOM 827 O O . LEU A 1 102 ? -6.518 0.702 -8.830 1.00 96.94 102 LEU A O 1
ATOM 831 N N . GLY A 1 103 ? -6.460 -1.262 -7.744 1.00 97.56 103 GLY A N 1
ATOM 832 C CA . GLY A 1 103 ? -5.983 -2.089 -8.840 1.00 97.56 103 GLY A CA 1
ATOM 833 C C . GLY A 1 103 ? -4.448 -2.100 -8.940 1.00 97.56 103 GLY A C 1
ATOM 834 O O . GLY A 1 103 ? -3.774 -1.173 -8.478 1.00 97.56 103 GLY A O 1
ATOM 835 N N . PRO A 1 104 ? -3.871 -3.129 -9.582 1.00 97.50 104 PRO A N 1
ATOM 836 C CA . PRO A 1 104 ? -2.431 -3.393 -9.554 1.00 97.50 104 PRO A CA 1
ATOM 837 C C . PRO A 1 104 ? -1.585 -2.273 -10.155 1.00 97.50 104 PRO A C 1
ATOM 839 O O . PRO A 1 104 ? -0.595 -1.863 -9.553 1.00 97.50 104 PRO A O 1
ATOM 842 N N . GLU A 1 105 ? -1.988 -1.713 -11.295 1.00 96.56 105 GLU A N 1
ATOM 843 C CA . GLU A 1 105 ? -1.253 -0.613 -11.927 1.00 96.56 105 GLU A CA 1
ATOM 844 C C . GLU A 1 105 ? -1.245 0.650 -11.054 1.00 96.56 105 GLU A C 1
ATOM 846 O O . GLU A 1 105 ? -0.185 1.238 -10.832 1.00 96.56 105 GLU A O 1
ATOM 851 N N . LYS A 1 106 ? -2.401 1.049 -10.502 1.00 96.69 106 LYS A N 1
ATOM 852 C CA . LYS A 1 106 ? -2.485 2.259 -9.672 1.00 96.69 106 LYS A CA 1
ATOM 853 C C . LYS A 1 106 ? -1.779 2.091 -8.334 1.00 96.69 106 LYS A C 1
ATOM 855 O O . LYS A 1 106 ? -1.199 3.061 -7.868 1.00 96.69 106 LYS A O 1
ATOM 860 N N . SER A 1 107 ? -1.775 0.899 -7.734 1.00 97.88 107 SER A N 1
ATOM 861 C CA . SER A 1 107 ? -0.989 0.639 -6.521 1.00 97.88 107 SER A CA 1
ATOM 862 C C . SER A 1 107 ? 0.510 0.817 -6.765 1.00 97.88 107 SER A C 1
ATOM 864 O O . SER A 1 107 ? 1.193 1.451 -5.961 1.00 97.88 107 SER A O 1
ATOM 866 N N . LEU A 1 108 ? 1.020 0.317 -7.897 1.00 97.81 108 LEU A N 1
ATOM 867 C CA . LEU A 1 108 ? 2.417 0.510 -8.287 1.00 97.81 108 LEU A CA 1
ATOM 868 C C . LEU A 1 108 ? 2.711 1.989 -8.575 1.00 97.81 108 LEU A C 1
ATOM 870 O O . LEU A 1 108 ? 3.681 2.536 -8.046 1.00 97.81 108 LEU A O 1
ATOM 874 N N . ALA A 1 109 ? 1.860 2.650 -9.366 1.00 95.88 109 ALA A N 1
ATOM 875 C CA . ALA A 1 109 ? 2.008 4.065 -9.698 1.00 95.88 109 ALA A CA 1
ATOM 876 C C . ALA A 1 109 ? 1.982 4.955 -8.446 1.00 95.88 109 ALA A C 1
A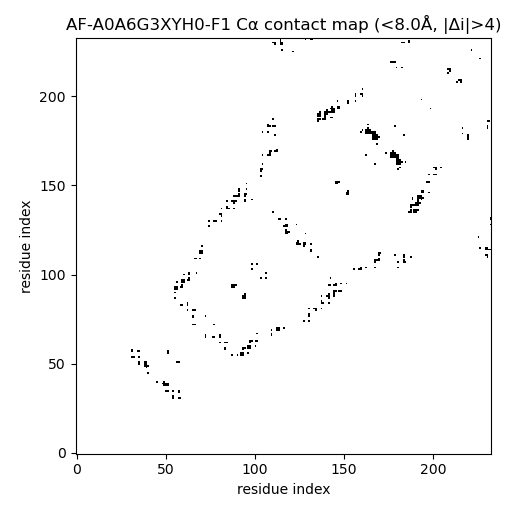TOM 878 O O . ALA A 1 109 ? 2.832 5.830 -8.308 1.00 95.88 109 ALA A O 1
ATOM 879 N N . PHE A 1 110 ? 1.062 4.696 -7.512 1.00 97.25 110 PHE A N 1
ATOM 880 C CA . PHE A 1 110 ? 0.940 5.407 -6.240 1.00 97.25 110 PHE A CA 1
ATOM 881 C C . PHE A 1 110 ? 2.226 5.315 -5.406 1.00 97.25 110 PHE A C 1
ATOM 883 O O . PHE A 1 110 ? 2.772 6.337 -4.989 1.00 97.25 110 PHE A O 1
ATOM 890 N N . PHE A 1 111 ? 2.766 4.104 -5.229 1.00 97.75 111 PHE A N 1
ATOM 891 C CA . PHE A 1 111 ? 4.032 3.917 -4.521 1.00 97.75 111 PHE A CA 1
ATOM 892 C C . PHE A 1 111 ? 5.190 4.649 -5.213 1.00 97.75 111 PHE A C 1
ATOM 894 O O . PHE A 1 111 ? 5.966 5.346 -4.557 1.00 97.75 111 PHE A O 1
ATOM 901 N N . GLY A 1 112 ? 5.302 4.534 -6.540 1.00 94.62 112 GLY A N 1
ATOM 902 C CA . GLY A 1 112 ? 6.355 5.211 -7.301 1.00 94.62 112 GLY A CA 1
ATOM 903 C C . GLY A 1 112 ? 6.254 6.735 -7.236 1.00 94.62 112 GLY A C 1
ATOM 904 O O . GLY A 1 112 ? 7.268 7.422 -7.098 1.00 94.62 112 GLY A O 1
ATOM 905 N N . GLN A 1 113 ? 5.033 7.269 -7.289 1.00 93.94 113 GLN A N 1
ATOM 906 C CA . GLN A 1 113 ? 4.758 8.699 -7.185 1.00 93.94 113 GLN A CA 1
ATOM 907 C C . GLN A 1 113 ? 5.269 9.287 -5.879 1.00 93.94 113 GLN A C 1
ATOM 909 O O . GLN A 1 113 ? 5.933 10.319 -5.933 1.00 93.94 113 GLN A O 1
ATOM 914 N N . LEU A 1 114 ? 4.988 8.629 -4.752 1.00 94.94 114 LEU A N 1
ATOM 915 C CA . LEU A 1 114 ? 5.392 9.104 -3.431 1.00 94.94 114 LEU A CA 1
ATOM 916 C C . LEU A 1 114 ? 6.860 8.818 -3.114 1.00 94.94 114 LEU A C 1
ATOM 918 O O . LEU A 1 114 ? 7.534 9.668 -2.544 1.00 94.94 114 LEU A O 1
ATOM 922 N N . SER A 1 115 ? 7.401 7.681 -3.560 1.00 92.69 115 SER A N 1
ATOM 923 C CA . SER A 1 115 ? 8.831 7.370 -3.382 1.00 92.69 115 SER A CA 1
ATOM 924 C C . SER A 1 115 ? 9.745 8.382 -4.085 1.00 92.69 115 SER A C 1
ATOM 926 O O . SER A 1 115 ? 10.852 8.659 -3.625 1.00 92.69 115 SER A O 1
ATOM 928 N N . THR A 1 116 ? 9.253 8.990 -5.168 1.00 89.38 116 THR A N 1
ATOM 929 C CA . THR A 1 116 ? 9.948 10.056 -5.909 1.00 89.38 116 THR A CA 1
ATOM 930 C C . THR A 1 116 ? 9.592 11.473 -5.447 1.00 89.38 116 THR A C 1
ATOM 932 O O . THR A 1 116 ? 10.142 12.432 -5.981 1.00 89.38 116 THR A O 1
ATOM 935 N N . ASP A 1 117 ? 8.719 11.615 -4.448 1.00 89.25 117 ASP A N 1
ATOM 936 C CA . ASP A 1 117 ? 8.204 12.883 -3.915 1.00 89.25 117 ASP A CA 1
ATOM 937 C C . ASP A 1 117 ? 8.659 13.090 -2.459 1.00 89.25 117 ASP A C 1
ATOM 939 O O . ASP A 1 117 ? 7.866 13.288 -1.543 1.00 89.25 117 ASP A O 1
ATOM 943 N N . THR A 1 118 ? 9.970 12.960 -2.234 1.00 87.31 118 THR A N 1
ATOM 944 C CA . THR A 1 118 ? 10.622 13.037 -0.908 1.00 87.31 118 THR A CA 1
ATOM 945 C C . THR A 1 118 ? 11.607 14.204 -0.792 1.00 87.31 118 THR A C 1
ATOM 947 O O . THR A 1 118 ? 12.420 14.263 0.131 1.00 87.31 118 THR A O 1
ATOM 950 N N . HIS A 1 119 ? 11.589 15.118 -1.762 1.00 84.31 119 HIS A N 1
ATOM 951 C CA . HIS A 1 119 ? 12.536 16.223 -1.868 1.00 84.31 119 HIS A CA 1
ATOM 952 C C . HIS A 1 119 ? 11.799 17.547 -2.051 1.00 84.31 119 HIS A C 1
ATOM 954 O O . HIS A 1 119 ? 10.917 17.656 -2.898 1.00 84.31 119 HIS A O 1
ATOM 960 N N . ASP A 1 120 ? 12.232 18.566 -1.313 1.00 78.31 120 ASP A N 1
ATOM 961 C CA . ASP A 1 120 ? 11.913 19.963 -1.586 1.00 78.31 120 ASP A CA 1
ATOM 962 C C . ASP A 1 120 ? 13.057 20.561 -2.421 1.00 78.31 120 ASP A C 1
ATOM 964 O O . ASP A 1 120 ? 14.178 20.784 -1.942 1.00 78.31 120 ASP A O 1
ATOM 968 N N . TYR A 1 121 ? 12.802 20.745 -3.717 1.00 77.12 121 TYR A N 1
ATOM 969 C CA . TYR A 1 121 ? 13.807 21.069 -4.735 1.00 77.12 121 TYR A CA 1
ATOM 970 C C . TYR A 1 121 ? 14.980 20.073 -4.763 1.00 77.12 121 TYR A C 1
ATOM 972 O O . TYR A 1 121 ? 14.879 18.997 -5.343 1.00 77.12 121 TYR A O 1
ATOM 980 N N . THR A 1 122 ? 16.124 20.446 -4.182 1.00 77.00 122 THR A N 1
ATOM 981 C CA . THR A 1 122 ? 17.358 19.644 -4.157 1.00 77.00 122 THR A CA 1
ATOM 982 C C . THR A 1 122 ? 17.664 19.070 -2.777 1.00 77.00 122 THR A C 1
ATOM 984 O O . THR A 1 122 ? 18.677 18.392 -2.610 1.00 77.00 122 THR A O 1
ATOM 987 N N . LYS A 1 123 ? 16.827 19.349 -1.771 1.00 84.81 123 LYS A N 1
ATOM 988 C CA . LYS A 1 123 ? 17.028 18.887 -0.397 1.00 84.81 123 LYS A CA 1
ATOM 989 C C . LYS A 1 123 ? 15.994 17.834 -0.045 1.00 84.81 123 LYS A C 1
ATOM 991 O O . LYS A 1 123 ? 14.815 18.004 -0.322 1.00 84.81 123 LYS A O 1
ATOM 996 N N . VAL A 1 124 ? 16.444 16.776 0.619 1.00 87.62 124 VAL A N 1
ATOM 997 C CA . VAL A 1 124 ? 15.555 15.770 1.205 1.00 87.62 124 VAL A CA 1
ATOM 998 C C . VAL A 1 124 ? 14.631 16.449 2.215 1.00 87.62 124 VAL A C 1
ATOM 1000 O O . VAL A 1 124 ? 15.109 17.050 3.185 1.00 87.62 124 VAL A O 1
ATOM 1003 N N . ASP A 1 125 ? 13.324 16.309 2.014 1.00 91.94 125 ASP A N 1
ATOM 1004 C CA . ASP A 1 125 ? 12.338 16.581 3.052 1.00 91.94 125 ASP A CA 1
ATOM 1005 C C . ASP A 1 125 ? 12.308 15.365 3.983 1.00 91.94 125 ASP A C 1
ATOM 1007 O O . ASP A 1 125 ? 11.805 14.296 3.642 1.00 91.94 125 ASP A O 1
ATOM 1011 N N . LYS A 1 126 ? 12.902 15.517 5.169 1.00 93.62 126 LYS A N 1
ATOM 1012 C CA . LYS A 1 126 ? 13.030 14.426 6.143 1.00 93.62 126 LYS A CA 1
ATOM 1013 C C . LYS A 1 126 ? 11.684 13.948 6.677 1.00 93.62 126 LYS A C 1
ATOM 1015 O O . LYS A 1 126 ? 11.573 12.770 7.003 1.00 93.62 126 LYS A O 1
ATOM 1020 N N . THR A 1 127 ? 10.707 14.843 6.795 1.00 94.25 127 THR A N 1
ATOM 1021 C CA . THR A 1 127 ? 9.377 14.496 7.299 1.00 94.25 127 THR A CA 1
ATOM 1022 C C . THR A 1 127 ? 8.649 13.682 6.244 1.00 94.25 127 THR A C 1
ATOM 1024 O O . THR A 1 127 ? 8.242 12.555 6.512 1.00 94.25 127 THR A O 1
ATOM 1027 N N . ARG A 1 128 ? 8.608 14.187 5.006 1.00 94.69 128 ARG A N 1
ATOM 1028 C CA . ARG A 1 128 ? 8.001 13.466 3.885 1.00 94.69 128 ARG A CA 1
ATOM 1029 C C . ARG A 1 128 ? 8.684 12.125 3.628 1.00 94.69 128 ARG A C 1
ATOM 1031 O O . ARG A 1 128 ? 8.005 11.133 3.386 1.00 94.69 128 ARG A O 1
ATOM 1038 N N . LEU A 1 129 ? 10.014 12.067 3.719 1.00 95.00 129 LEU A N 1
ATOM 1039 C CA . LEU A 1 129 ? 10.760 10.817 3.591 1.00 95.00 129 LEU A CA 1
ATOM 1040 C C . LEU A 1 129 ? 10.340 9.793 4.654 1.00 95.00 129 LEU A C 1
ATOM 1042 O O . LEU A 1 129 ? 10.102 8.638 4.309 1.00 95.00 129 LEU A O 1
ATOM 1046 N N . ALA A 1 130 ? 10.228 10.205 5.919 1.00 96.75 130 ALA A N 1
ATOM 1047 C CA . ALA A 1 130 ? 9.811 9.316 7.000 1.00 96.75 130 ALA A CA 1
ATOM 1048 C C . ALA A 1 130 ? 8.392 8.769 6.769 1.00 96.75 130 ALA A C 1
ATOM 1050 O O . ALA A 1 130 ? 8.182 7.559 6.872 1.00 96.75 130 ALA A O 1
ATOM 1051 N N . ASP A 1 131 ? 7.451 9.627 6.367 1.00 97.31 131 ASP A N 1
ATOM 1052 C CA . ASP A 1 131 ? 6.081 9.206 6.068 1.00 97.31 131 ASP A CA 1
ATOM 1053 C C . ASP A 1 131 ? 6.027 8.201 4.902 1.00 97.31 131 ASP A C 1
ATOM 1055 O O . ASP A 1 131 ? 5.268 7.231 4.930 1.00 97.31 131 ASP A O 1
ATOM 1059 N N . VAL A 1 132 ? 6.846 8.407 3.865 1.00 97.25 132 VAL A N 1
ATOM 1060 C CA . VAL A 1 132 ? 6.904 7.525 2.688 1.00 97.25 132 VAL A CA 1
ATOM 1061 C C . VAL A 1 132 ? 7.602 6.195 3.002 1.00 97.25 132 VAL A C 1
ATOM 1063 O O . VAL A 1 132 ? 7.211 5.154 2.471 1.00 97.25 132 VAL A O 1
ATOM 1066 N N . GLN A 1 133 ? 8.596 6.182 3.892 1.00 97.50 133 GLN A N 1
ATOM 1067 C CA . GLN A 1 133 ? 9.201 4.944 4.398 1.00 97.50 133 GLN A CA 1
ATOM 1068 C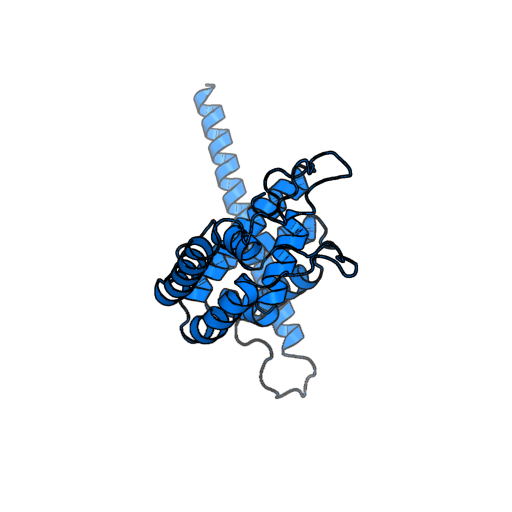 C . GLN A 1 133 ? 8.201 4.119 5.218 1.00 97.50 133 GLN A C 1
ATOM 1070 O O . GLN A 1 133 ? 8.151 2.889 5.102 1.00 97.50 133 GLN A O 1
ATOM 1075 N N . GLU A 1 134 ? 7.381 4.783 6.035 1.00 98.38 134 GLU A N 1
ATOM 1076 C CA . GLU A 1 134 ? 6.279 4.131 6.741 1.00 98.38 134 GLU A CA 1
ATOM 1077 C C . GLU A 1 134 ? 5.236 3.587 5.754 1.00 98.38 134 GLU A C 1
ATOM 1079 O O . GLU A 1 134 ? 4.832 2.427 5.868 1.00 98.38 134 GLU A O 1
ATOM 1084 N N . LEU A 1 135 ? 4.916 4.349 4.706 1.00 98.50 135 LEU A N 1
ATOM 1085 C CA . LEU A 1 135 ? 4.028 3.898 3.639 1.00 98.50 135 LEU A CA 1
ATOM 1086 C C . LEU A 1 135 ? 4.564 2.654 2.928 1.00 98.50 135 LEU A C 1
ATOM 1088 O O . LEU A 1 135 ? 3.816 1.696 2.746 1.00 98.50 135 LEU A O 1
ATOM 1092 N N . GLN A 1 136 ? 5.848 2.623 2.555 1.00 98.50 136 GLN A N 1
ATOM 1093 C CA . GLN A 1 136 ? 6.473 1.451 1.929 1.00 98.50 136 GLN A CA 1
ATOM 1094 C C . GLN A 1 136 ? 6.275 0.199 2.791 1.00 98.50 136 GLN A C 1
ATOM 1096 O O . GLN A 1 136 ? 5.892 -0.863 2.293 1.00 98.50 136 GLN A O 1
ATOM 1101 N N . ARG A 1 137 ? 6.519 0.328 4.100 1.00 98.69 137 ARG A N 1
ATOM 1102 C CA . ARG A 1 137 ? 6.321 -0.758 5.060 1.00 98.69 137 ARG A CA 1
ATOM 1103 C C . ARG A 1 137 ? 4.868 -1.200 5.106 1.00 98.69 137 ARG A C 1
ATOM 1105 O O . ARG A 1 137 ? 4.604 -2.396 4.997 1.00 98.69 137 ARG A O 1
ATOM 1112 N N . ASN A 1 138 ? 3.948 -0.261 5.267 1.00 98.75 138 ASN A N 1
ATOM 1113 C CA . ASN A 1 138 ? 2.542 -0.566 5.476 1.00 98.75 138 ASN A CA 1
ATOM 1114 C C . ASN A 1 138 ? 1.879 -1.125 4.208 1.00 98.75 138 ASN A C 1
ATOM 1116 O O . ASN A 1 138 ? 1.111 -2.084 4.303 1.00 98.75 138 ASN A O 1
ATOM 1120 N N . LEU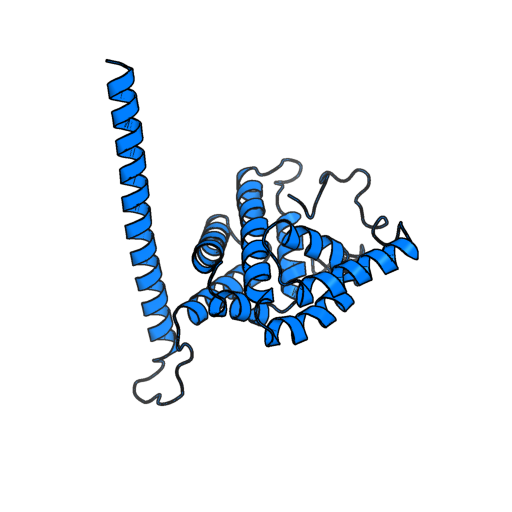 A 1 139 ? 2.243 -0.633 3.019 1.00 98.75 139 LEU A N 1
ATOM 1121 C CA . LEU A 1 139 ? 1.836 -1.229 1.743 1.00 98.75 139 LEU A CA 1
ATOM 1122 C C . LEU A 1 139 ? 2.337 -2.674 1.623 1.00 98.75 139 LEU A C 1
ATOM 1124 O O . LEU A 1 139 ? 1.543 -3.566 1.324 1.00 98.75 139 LEU A O 1
ATOM 1128 N N . GLY A 1 140 ? 3.618 -2.927 1.910 1.00 98.62 140 GLY A N 1
ATOM 1129 C CA . GLY A 1 140 ? 4.190 -4.275 1.861 1.00 98.62 140 GLY A CA 1
ATOM 1130 C C . GLY A 1 140 ? 3.513 -5.252 2.824 1.00 98.62 140 GLY A C 1
ATOM 1131 O O . GLY A 1 140 ? 3.132 -6.355 2.437 1.00 98.62 140 GLY A O 1
ATOM 1132 N N . LEU A 1 141 ? 3.284 -4.837 4.073 1.00 98.88 141 LEU A N 1
ATOM 1133 C CA . LEU A 1 141 ? 2.584 -5.661 5.064 1.00 98.88 141 LEU A CA 1
ATOM 1134 C C . LEU A 1 141 ? 1.147 -5.990 4.634 1.00 98.88 141 LEU A C 1
ATOM 1136 O O . LEU A 1 141 ? 0.742 -7.146 4.729 1.00 98.88 141 LEU A O 1
ATOM 1140 N N . ASN A 1 142 ? 0.406 -5.015 4.101 1.00 98.88 142 ASN A N 1
ATOM 1141 C CA . ASN A 1 142 ? -0.943 -5.257 3.588 1.00 98.88 142 ASN A CA 1
ATOM 1142 C C . ASN A 1 142 ? -0.933 -6.155 2.344 1.00 98.88 142 ASN A C 1
ATOM 1144 O O . ASN A 1 142 ? -1.778 -7.038 2.236 1.00 98.88 142 ASN A O 1
ATOM 1148 N N . LEU A 1 143 ? 0.027 -5.995 1.423 1.00 98.75 143 LEU A N 1
ATOM 1149 C CA . LEU A 1 143 ? 0.104 -6.849 0.231 1.00 98.75 143 LEU A CA 1
ATOM 1150 C C . LEU A 1 143 ? 0.433 -8.290 0.622 1.00 98.75 143 LEU A C 1
ATOM 1152 O O . LEU A 1 143 ? -0.132 -9.228 0.065 1.00 98.75 143 LEU A O 1
ATOM 1156 N N . ALA A 1 144 ? 1.310 -8.470 1.611 1.00 98.75 144 ALA A N 1
ATOM 1157 C CA . ALA A 1 144 ? 1.596 -9.776 2.182 1.00 98.75 144 ALA A CA 1
ATOM 1158 C C . ALA A 1 144 ? 0.337 -10.402 2.799 1.00 98.75 144 ALA A C 1
ATOM 1160 O O . ALA A 1 144 ? 0.032 -11.557 2.506 1.00 98.75 144 ALA A O 1
ATOM 1161 N N . THR A 1 145 ? -0.447 -9.647 3.571 1.00 98.81 145 THR A N 1
ATOM 1162 C CA . THR A 1 145 ? -1.731 -10.124 4.107 1.00 98.81 145 THR A CA 1
ATOM 1163 C C . THR A 1 145 ? -2.704 -10.507 2.988 1.00 98.81 145 THR A C 1
ATOM 1165 O O . THR A 1 145 ? -3.184 -11.641 2.984 1.00 98.81 145 THR A O 1
ATOM 1168 N N . ALA A 1 146 ? -2.909 -9.642 1.989 1.00 98.62 146 ALA A N 1
ATOM 1169 C CA . ALA A 1 146 ? -3.775 -9.916 0.838 1.00 98.62 146 ALA A CA 1
ATOM 1170 C C . ALA A 1 146 ? -3.318 -11.143 0.029 1.00 98.62 146 ALA A C 1
ATOM 1172 O O . ALA A 1 146 ? -4.147 -11.920 -0.432 1.00 98.62 146 ALA A O 1
ATOM 1173 N N . SER A 1 147 ? -2.006 -11.383 -0.085 1.00 98.50 147 SER A N 1
ATOM 1174 C CA . SER A 1 147 ? -1.462 -12.541 -0.811 1.00 98.50 147 SER A CA 1
ATOM 1175 C C . SER A 1 147 ? -1.872 -13.899 -0.224 1.00 98.50 147 SER A C 1
ATOM 1177 O O . SER A 1 147 ? -1.820 -14.908 -0.922 1.00 98.50 147 SER A O 1
ATOM 1179 N N . ASN A 1 148 ? -2.320 -13.949 1.035 1.00 98.19 148 ASN A N 1
ATOM 1180 C CA . ASN A 1 148 ? -2.839 -15.183 1.633 1.00 98.19 148 ASN A CA 1
ATOM 1181 C C . ASN A 1 148 ? -4.254 -15.532 1.136 1.00 98.19 148 ASN A C 1
ATOM 1183 O O . ASN A 1 148 ? -4.681 -16.683 1.268 1.00 98.19 148 ASN A O 1
ATOM 1187 N N . ASP A 1 149 ? -4.978 -14.574 0.547 1.00 97.88 149 ASP A N 1
ATOM 1188 C CA . ASP A 1 149 ? -6.253 -14.839 -0.105 1.00 97.88 149 ASP A CA 1
ATOM 1189 C C . ASP A 1 149 ? -6.036 -15.454 -1.500 1.00 97.88 149 ASP A C 1
ATOM 1191 O O . ASP A 1 149 ? -5.244 -14.988 -2.328 1.00 97.88 149 ASP A O 1
ATOM 1195 N N . LYS A 1 150 ? -6.745 -16.558 -1.761 1.00 96.88 150 LYS A N 1
ATOM 1196 C CA . LYS A 1 150 ? -6.586 -17.329 -3.001 1.00 96.88 150 LYS A CA 1
ATOM 1197 C C . LYS A 1 150 ? -7.185 -16.617 -4.209 1.00 96.88 150 LYS A C 1
ATOM 1199 O O . LYS A 1 150 ? -6.628 -16.754 -5.297 1.00 96.88 150 LYS A O 1
ATOM 1204 N N . ALA A 1 151 ? -8.316 -15.933 -4.038 1.00 97.06 151 ALA A N 1
ATOM 1205 C CA . ALA A 1 151 ? -8.979 -15.223 -5.124 1.00 97.06 151 ALA A CA 1
ATOM 1206 C C . ALA A 1 151 ? -8.146 -14.002 -5.518 1.00 97.06 151 ALA A C 1
ATOM 1208 O O . ALA A 1 151 ? -7.800 -13.861 -6.691 1.00 97.06 151 ALA A O 1
ATOM 1209 N N . PHE A 1 152 ? -7.695 -13.236 -4.521 1.00 97.81 152 PHE A N 1
ATOM 1210 C CA . PHE A 1 152 ? -6.771 -12.126 -4.706 1.00 97.81 152 PHE A CA 1
ATOM 1211 C C . PHE A 1 152 ? -5.518 -12.569 -5.465 1.00 97.81 152 PHE A C 1
ATOM 1213 O O . PHE A 1 152 ? -5.197 -12.018 -6.515 1.00 97.81 152 PHE A O 1
ATOM 1220 N N . SER A 1 153 ? -4.837 -13.622 -5.001 1.00 97.06 153 SER A N 1
ATOM 1221 C CA . SER A 1 153 ? -3.611 -14.112 -5.645 1.00 97.06 153 SER A CA 1
ATOM 1222 C C . SER A 1 153 ? -3.820 -14.619 -7.073 1.00 97.06 153 SER A C 1
ATOM 1224 O O . SER A 1 153 ? -2.942 -14.441 -7.922 1.00 97.06 153 SER A O 1
ATOM 1226 N N . ALA A 1 154 ? -4.963 -15.251 -7.352 1.00 96.75 154 ALA A N 1
ATOM 1227 C CA . ALA A 1 154 ? -5.292 -15.743 -8.686 1.00 96.75 154 ALA A CA 1
ATOM 1228 C C . ALA A 1 154 ? -5.507 -14.602 -9.693 1.00 96.75 154 ALA A C 1
ATOM 1230 O O . ALA A 1 154 ? -5.146 -14.754 -10.861 1.00 96.75 154 ALA A O 1
ATOM 1231 N N . GLU A 1 155 ? -6.047 -13.469 -9.242 1.00 96.19 155 GLU A N 1
ATOM 1232 C CA . GLU A 1 155 ? -6.253 -12.276 -10.064 1.00 96.19 155 GLU A CA 1
ATOM 1233 C C . GLU A 1 155 ? -4.978 -11.427 -10.178 1.00 96.19 155 GLU A C 1
ATOM 1235 O O . GLU A 1 155 ? -4.520 -11.106 -11.278 1.00 96.19 155 GLU A O 1
ATOM 1240 N N . TRP A 1 156 ? -4.353 -11.109 -9.044 1.00 97.44 156 TRP A N 1
ATOM 1241 C CA . TRP A 1 156 ? -3.223 -10.185 -8.975 1.00 97.44 156 TRP A CA 1
ATOM 1242 C C . TRP A 1 156 ? -1.910 -10.778 -9.474 1.00 97.44 156 TRP A C 1
ATOM 1244 O O . TRP A 1 156 ? -1.118 -10.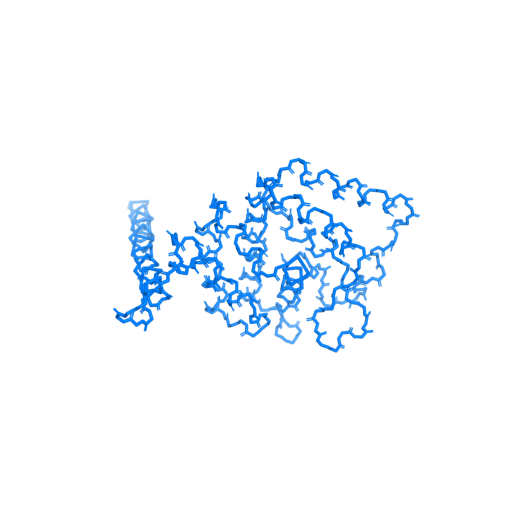071 -10.094 1.00 97.44 156 TRP A O 1
ATOM 1254 N N . GLY A 1 157 ? -1.653 -12.067 -9.236 1.00 96.31 157 GLY A N 1
ATOM 1255 C CA . GLY A 1 157 ? -0.391 -12.706 -9.616 1.00 96.31 157 GLY A CA 1
ATOM 1256 C C . GLY A 1 157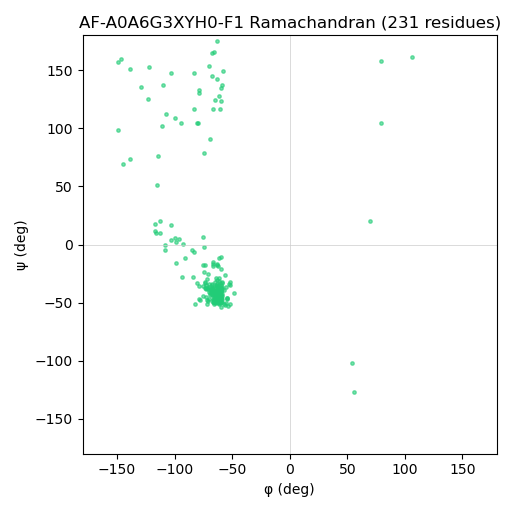 ? -0.077 -12.594 -11.119 1.00 96.31 157 GLY A C 1
ATOM 1257 O O . GLY A 1 157 ? 1.026 -12.179 -11.485 1.00 96.31 157 GLY A O 1
ATOM 1258 N N . PRO A 1 158 ? -1.001 -12.954 -12.030 1.00 97.62 158 PRO A N 1
ATOM 1259 C CA . PRO A 1 158 ? -0.819 -12.753 -13.467 1.00 97.62 158 PRO A CA 1
ATOM 1260 C C . PRO A 1 158 ? -0.652 -11.282 -13.868 1.00 97.62 158 PRO A C 1
ATOM 1262 O O . PRO A 1 158 ? 0.253 -10.978 -14.648 1.00 97.62 158 PRO A O 1
ATOM 1265 N N . GLU A 1 159 ? -1.465 -10.374 -13.323 1.00 98.12 159 GLU A N 1
ATOM 1266 C CA . GLU A 1 159 ? -1.427 -8.962 -13.718 1.00 98.12 159 GLU A CA 1
ATOM 1267 C C . GLU A 1 159 ? -0.140 -8.275 -13.246 1.00 98.12 159 GLU A C 1
ATOM 1269 O O . GLU A 1 159 ? 0.514 -7.596 -14.034 1.00 98.12 159 GLU A O 1
ATOM 1274 N N . LEU A 1 160 ? 0.318 -8.538 -12.018 1.00 98.25 160 LEU A N 1
ATOM 1275 C CA . LEU A 1 160 ? 1.607 -8.041 -11.528 1.00 98.25 160 LEU A CA 1
ATOM 1276 C C . LEU A 1 160 ? 2.792 -8.586 -12.330 1.00 98.25 160 LEU A C 1
ATOM 1278 O O . LEU A 1 160 ? 3.773 -7.871 -12.524 1.00 98.25 160 LEU A O 1
ATOM 1282 N N . ARG A 1 161 ? 2.729 -9.828 -12.831 1.00 97.81 161 ARG A N 1
ATOM 1283 C CA . ARG A 1 161 ? 3.788 -10.360 -13.707 1.00 97.81 161 ARG A CA 1
ATOM 1284 C C . ARG A 1 161 ? 3.822 -9.669 -15.064 1.00 97.81 161 ARG A C 1
ATOM 1286 O O . ARG A 1 161 ? 4.907 -9.388 -15.567 1.00 97.81 161 ARG A O 1
ATOM 1293 N N . LYS A 1 162 ? 2.652 -9.378 -15.634 1.00 97.94 162 LYS A N 1
ATOM 1294 C CA . LYS A 1 162 ? 2.513 -8.627 -16.887 1.00 97.94 162 LYS A CA 1
ATOM 1295 C C . LYS A 1 162 ? 2.993 -7.182 -16.726 1.00 97.94 162 LYS A C 1
ATOM 1297 O O . LYS A 1 162 ? 3.838 -6.733 -17.497 1.00 97.94 162 LYS A O 1
ATOM 1302 N N . LEU A 1 163 ? 2.506 -6.478 -15.703 1.00 97.62 163 LEU A N 1
ATOM 1303 C CA . LEU A 1 163 ? 2.923 -5.112 -15.372 1.00 97.62 163 LEU A CA 1
ATOM 1304 C C . LEU A 1 163 ? 4.399 -5.045 -14.973 1.00 97.62 163 LEU A C 1
ATOM 1306 O O . LEU A 1 163 ? 5.065 -4.047 -15.230 1.00 97.62 163 LEU A O 1
ATOM 1310 N N . GLY A 1 164 ? 4.940 -6.123 -14.404 1.00 95.50 164 GLY A N 1
ATOM 1311 C CA . GLY A 1 164 ? 6.333 -6.232 -13.989 1.00 95.50 164 GLY A CA 1
ATOM 1312 C C . GLY A 1 164 ? 7.342 -5.876 -15.084 1.00 95.50 164 GLY A C 1
ATOM 1313 O O . GLY A 1 164 ? 8.376 -5.269 -14.802 1.00 95.50 164 GLY A O 1
ATOM 1314 N N . THR A 1 165 ? 7.015 -6.197 -16.339 1.00 94.56 165 THR A N 1
ATOM 1315 C CA . THR A 1 165 ? 7.830 -5.899 -17.529 1.00 94.56 165 THR A CA 1
ATOM 1316 C C . THR A 1 165 ? 7.383 -4.659 -18.298 1.00 94.56 165 THR A C 1
ATOM 1318 O O . THR A 1 165 ? 7.951 -4.359 -19.344 1.00 94.56 165 THR A O 1
ATOM 1321 N N . GLN A 1 166 ? 6.366 -3.946 -17.820 1.00 94.69 166 GLN A N 1
ATOM 1322 C CA . GLN A 1 166 ? 5.861 -2.720 -18.432 1.00 94.69 166 GLN A CA 1
ATOM 1323 C C . GLN A 1 166 ? 6.343 -1.502 -17.652 1.00 94.69 166 GLN A C 1
ATOM 1325 O O . GLN A 1 166 ? 6.528 -1.565 -16.437 1.00 94.69 166 GLN A O 1
ATOM 1330 N N . GLN A 1 167 ? 6.555 -0.396 -18.359 1.00 92.44 167 GLN A N 1
ATOM 1331 C CA . GLN A 1 167 ? 6.836 0.889 -17.730 1.00 92.44 167 GLN A CA 1
ATOM 1332 C C . GLN A 1 167 ? 5.532 1.505 -17.228 1.00 92.44 167 GLN A C 1
ATOM 1334 O O . GLN A 1 167 ? 4.551 1.553 -17.968 1.00 92.44 167 GLN A O 1
ATOM 1339 N N . ILE A 1 168 ? 5.538 1.983 -15.986 1.00 92.56 168 ILE A N 1
ATOM 1340 C CA . ILE A 1 168 ? 4.384 2.600 -15.332 1.00 92.56 168 ILE A CA 1
ATOM 1341 C C . ILE A 1 168 ? 4.638 4.108 -15.231 1.00 92.56 168 ILE A C 1
ATOM 1343 O O . ILE A 1 168 ? 5.539 4.515 -14.493 1.00 92.56 168 ILE A O 1
ATOM 1347 N N . PRO A 1 169 ? 3.884 4.949 -15.962 1.00 90.12 169 PRO A N 1
ATOM 1348 C CA . PRO A 1 169 ? 4.032 6.398 -15.889 1.00 90.12 169 PRO A CA 1
ATOM 1349 C C . PRO A 1 169 ? 3.727 6.915 -14.481 1.00 90.12 169 PRO A C 1
ATOM 1351 O O . PRO A 1 169 ? 2.656 6.651 -13.934 1.00 90.12 169 PRO A O 1
ATOM 1354 N N . LEU A 1 170 ? 4.635 7.705 -13.903 1.00 89.56 170 LEU A N 1
ATOM 1355 C CA . LEU A 1 170 ? 4.404 8.306 -12.579 1.00 89.56 170 LEU A CA 1
ATOM 1356 C C . LEU A 1 170 ? 3.745 9.687 -12.665 1.00 89.56 170 LEU A C 1
ATOM 1358 O O . LEU A 1 170 ? 3.280 10.226 -11.663 1.00 89.56 170 LEU A O 1
ATOM 1362 N N . SER A 1 171 ? 3.682 10.280 -13.856 1.00 84.38 171 SER A N 1
ATOM 1363 C CA . SER A 1 171 ? 2.987 11.543 -14.097 1.00 84.38 171 SER A CA 1
ATOM 1364 C C . SER A 1 171 ? 2.384 11.582 -15.498 1.00 84.38 171 SER A C 1
ATOM 1366 O O . SER A 1 171 ? 2.833 10.874 -16.398 1.00 84.38 171 SER A O 1
ATOM 1368 N N . LYS A 1 172 ? 1.394 12.459 -15.705 1.00 75.50 172 LYS A N 1
ATOM 1369 C CA . LYS A 1 172 ? 0.711 12.643 -16.998 1.00 75.50 172 LYS A CA 1
ATOM 1370 C C . LYS A 1 172 ? 1.664 12.975 -18.158 1.00 75.50 172 LYS A C 1
ATOM 1372 O O . LYS A 1 172 ? 1.329 12.703 -19.305 1.00 75.50 172 LYS A O 1
ATOM 1377 N N . TYR A 1 173 ? 2.818 13.574 -17.866 1.00 72.69 173 TYR A N 1
ATOM 1378 C CA . TYR A 1 173 ? 3.795 14.022 -18.862 1.00 72.69 173 TYR A CA 1
ATOM 1379 C C . TYR A 1 173 ? 5.102 13.220 -18.816 1.00 72.69 173 TYR A C 1
ATOM 1381 O O . TYR A 1 173 ? 6.133 13.696 -19.291 1.00 72.69 173 TYR A O 1
ATOM 1389 N N . ASP A 1 174 ? 5.074 12.017 -18.237 1.00 71.62 174 ASP A N 1
ATOM 1390 C CA . ASP A 1 174 ? 6.236 11.133 -18.169 1.00 71.62 174 ASP A CA 1
ATOM 1391 C C . ASP A 1 174 ? 6.517 10.488 -19.538 1.00 71.62 174 ASP A C 1
ATOM 1393 O O . ASP A 1 174 ? 6.147 9.350 -19.819 1.00 71.62 174 ASP A O 1
ATOM 1397 N N . ASN A 1 175 ? 7.149 11.263 -20.420 1.00 64.12 175 ASN A N 1
ATOM 1398 C CA . ASN A 1 175 ? 7.540 10.842 -21.770 1.00 64.12 175 ASN A CA 1
ATOM 1399 C C . ASN A 1 175 ? 8.900 10.117 -21.794 1.00 64.12 175 ASN A C 1
ATOM 1401 O O . ASN A 1 175 ? 9.346 9.660 -22.843 1.00 64.12 175 ASN A O 1
ATOM 1405 N N . SER A 1 176 ? 9.572 10.048 -20.645 1.00 64.44 176 SER A N 1
ATOM 1406 C CA . SER A 1 176 ? 10.920 9.502 -20.448 1.00 64.44 176 SER A CA 1
ATOM 1407 C C . SER A 1 176 ? 10.958 7.979 -20.283 1.00 64.44 176 SER A C 1
ATOM 1409 O O . SER A 1 176 ? 12.042 7.402 -20.241 1.00 64.44 176 SER A O 1
ATOM 1411 N N . GLY A 1 177 ? 9.790 7.334 -20.205 1.00 71.62 177 GLY A N 1
ATOM 1412 C CA . GLY A 1 177 ? 9.658 5.926 -19.848 1.00 71.62 177 GLY A CA 1
ATOM 1413 C C . GLY A 1 177 ? 9.766 5.746 -18.335 1.00 71.62 177 GLY A C 1
ATOM 1414 O O . GLY A 1 177 ? 10.853 5.828 -17.765 1.00 71.62 177 GLY A O 1
ATOM 1415 N N . GLY A 1 178 ? 8.627 5.508 -17.682 1.00 84.88 178 GLY A N 1
ATOM 1416 C CA . GLY A 1 178 ? 8.553 5.317 -16.234 1.00 84.88 178 GLY A CA 1
ATOM 1417 C C . GLY A 1 178 ? 9.319 4.080 -15.731 1.00 84.88 178 GLY A C 1
ATOM 1418 O O . GLY A 1 178 ? 9.853 3.282 -16.516 1.00 84.88 178 GLY A O 1
ATOM 1419 N N . PRO A 1 179 ? 9.390 3.875 -14.406 1.00 91.12 179 PRO A N 1
ATOM 1420 C CA . PRO A 1 179 ? 9.916 2.640 -13.842 1.00 91.12 179 PRO A CA 1
ATOM 1421 C C . PRO A 1 179 ? 9.151 1.419 -14.335 1.00 91.12 179 PRO A C 1
ATOM 1423 O O . PRO A 1 179 ? 7.944 1.465 -14.566 1.00 91.12 179 PRO A O 1
ATOM 1426 N N . TYR A 1 180 ? 9.854 0.298 -14.438 1.00 93.94 180 TYR A N 1
ATOM 1427 C CA . TYR A 1 180 ? 9.211 -0.982 -14.667 1.00 93.94 180 TYR A CA 1
ATOM 1428 C C . TYR A 1 180 ? 8.389 -1.383 -13.446 1.00 93.94 180 TYR A C 1
ATOM 1430 O O . TYR A 1 180 ? 8.816 -1.162 -12.308 1.00 93.94 180 TYR A O 1
ATOM 1438 N N . GLY A 1 181 ? 7.255 -2.048 -13.666 1.00 95.81 181 GLY A N 1
ATOM 1439 C CA . GLY A 1 181 ? 6.400 -2.521 -12.580 1.00 95.81 181 GLY A CA 1
ATOM 1440 C C . GLY A 1 181 ? 7.154 -3.361 -11.548 1.00 95.81 181 GLY A C 1
ATOM 1441 O O . GLY A 1 181 ? 6.890 -3.222 -10.361 1.00 95.81 181 GLY A O 1
ATOM 1442 N N . TYR A 1 182 ? 8.163 -4.147 -11.945 1.00 95.94 182 TYR A N 1
ATOM 1443 C CA . TYR A 1 182 ? 8.972 -4.912 -10.990 1.00 95.94 182 TYR A CA 1
ATOM 1444 C C . TYR A 1 182 ? 9.907 -4.072 -10.123 1.00 95.94 182 TYR A C 1
ATOM 1446 O O . TYR A 1 182 ? 10.218 -4.484 -9.007 1.00 95.94 182 TYR A O 1
ATOM 1454 N N . GLN A 1 183 ? 10.320 -2.888 -10.575 1.00 93.88 183 GLN A N 1
ATOM 1455 C CA . GLN A 1 183 ? 11.092 -1.969 -9.735 1.00 93.88 183 GLN A CA 1
ATOM 1456 C C . GLN A 1 183 ? 10.211 -1.360 -8.642 1.00 93.88 183 GLN A C 1
ATOM 1458 O O . GLN A 1 183 ? 10.649 -1.230 -7.503 1.00 93.88 183 GLN A O 1
ATOM 1463 N N . LEU A 1 184 ? 8.956 -1.051 -8.975 1.00 96.44 184 LEU A N 1
ATOM 1464 C CA . LEU A 1 184 ? 7.963 -0.552 -8.026 1.00 96.44 184 LEU A CA 1
ATOM 1465 C C . LEU A 1 184 ? 7.503 -1.654 -7.068 1.00 96.44 184 LEU A C 1
ATOM 1467 O O . LEU A 1 184 ? 7.515 -1.473 -5.853 1.00 96.44 184 LEU A O 1
ATOM 1471 N N . LEU A 1 185 ? 7.169 -2.825 -7.611 1.00 97.62 185 LEU A N 1
ATOM 1472 C CA . LEU A 1 185 ? 6.722 -3.975 -6.837 1.00 97.62 185 LEU A CA 1
ATOM 1473 C C . LEU A 1 185 ? 7.813 -4.447 -5.873 1.00 97.62 185 LEU A C 1
ATOM 1475 O O . LEU A 1 185 ? 7.513 -4.715 -4.718 1.00 97.62 185 LEU A O 1
ATOM 1479 N N . GLY A 1 186 ? 9.078 -4.488 -6.305 1.00 95.75 186 GLY A N 1
ATOM 1480 C CA . GLY A 1 186 ? 10.202 -4.816 -5.426 1.00 95.75 186 GLY A CA 1
ATOM 1481 C C . GLY A 1 186 ? 10.358 -3.835 -4.259 1.00 95.75 186 GLY A C 1
ATOM 1482 O O . GLY A 1 186 ? 10.715 -4.252 -3.159 1.00 95.75 186 GLY A O 1
ATOM 1483 N N . GLY A 1 187 ? 10.033 -2.556 -4.471 1.00 95.12 187 GLY A N 1
ATOM 1484 C CA . GLY A 1 187 ? 9.983 -1.551 -3.412 1.00 95.12 187 GLY A CA 1
ATOM 1485 C C . GLY A 1 187 ? 8.872 -1.815 -2.396 1.00 95.12 187 GLY A C 1
ATOM 1486 O O . GLY A 1 187 ? 9.145 -1.825 -1.196 1.00 95.12 187 GLY A O 1
ATOM 1487 N N . ILE A 1 188 ? 7.651 -2.108 -2.855 1.00 97.81 188 ILE A N 1
ATOM 1488 C CA . ILE A 1 188 ? 6.521 -2.481 -1.982 1.00 97.81 188 ILE A CA 1
ATOM 1489 C C . ILE A 1 188 ? 6.833 -3.775 -1.217 1.00 97.81 188 ILE A C 1
ATOM 1491 O O . ILE A 1 188 ? 6.618 -3.866 -0.011 1.00 97.81 188 ILE A O 1
ATOM 1495 N N . MET A 1 189 ? 7.407 -4.769 -1.900 1.00 96.94 189 MET A N 1
ATOM 1496 C CA . MET A 1 189 ? 7.655 -6.105 -1.353 1.00 96.94 189 MET A CA 1
ATOM 1497 C C . MET A 1 189 ? 8.836 -6.200 -0.381 1.00 96.94 189 MET A C 1
ATOM 1499 O O . MET A 1 189 ? 9.178 -7.293 0.069 1.00 96.94 189 MET A O 1
ATOM 1503 N N . ARG A 1 190 ? 9.443 -5.068 -0.005 1.00 95.88 190 ARG A N 1
ATOM 1504 C CA . ARG A 1 190 ? 10.541 -5.011 0.971 1.00 95.88 190 ARG A CA 1
ATOM 1505 C C . ARG A 1 190 ? 10.156 -5.582 2.337 1.00 95.88 190 ARG A C 1
ATOM 1507 O O . ARG A 1 190 ? 11.014 -6.121 3.036 1.00 95.88 190 ARG A O 1
ATOM 1514 N N . TYR A 1 191 ? 8.890 -5.441 2.722 1.00 97.06 191 TYR A N 1
ATOM 1515 C CA . TYR A 1 191 ? 8.361 -5.898 4.003 1.00 97.06 191 TYR A CA 1
ATOM 1516 C C . TYR A 1 191 ? 7.199 -6.873 3.805 1.00 97.06 191 TYR A C 1
ATOM 1518 O O . TYR A 1 191 ? 6.473 -6.799 2.814 1.00 97.06 191 TYR A O 1
ATOM 1526 N N . GLY A 1 192 ? 7.013 -7.753 4.791 1.00 97.19 192 GLY A N 1
ATOM 1527 C CA . GLY A 1 192 ? 5.931 -8.736 4.825 1.00 97.19 192 GLY A CA 1
ATOM 1528 C C . GLY A 1 192 ? 6.382 -10.166 4.541 1.00 97.19 192 GLY A C 1
ATOM 1529 O O . GLY A 1 192 ? 7.471 -10.412 4.027 1.00 97.19 192 GLY A O 1
ATOM 1530 N N . ASN A 1 193 ? 5.531 -11.115 4.928 1.00 97.50 193 ASN A N 1
ATOM 1531 C CA . ASN A 1 193 ? 5.699 -12.534 4.638 1.00 97.50 193 ASN A CA 1
ATOM 1532 C C . ASN A 1 193 ? 4.616 -12.962 3.644 1.00 97.50 193 ASN A C 1
ATOM 1534 O O . ASN A 1 193 ? 3.455 -13.109 4.024 1.00 97.50 193 ASN A O 1
ATOM 1538 N N . TYR A 1 194 ? 5.000 -13.097 2.380 1.00 98.31 194 TYR A N 1
ATOM 1539 C CA . TYR A 1 194 ? 4.083 -13.362 1.273 1.00 98.31 194 TYR A CA 1
ATOM 1540 C C . TYR A 1 194 ? 3.758 -14.849 1.163 1.00 98.31 194 TYR A C 1
ATOM 1542 O O . TYR A 1 194 ? 4.621 -15.696 1.410 1.00 98.31 194 TYR A O 1
ATOM 1550 N N . ASP A 1 195 ? 2.541 -15.172 0.725 1.00 98.25 195 ASP A N 1
ATOM 1551 C CA . ASP A 1 195 ? 2.207 -16.548 0.369 1.00 98.25 195 ASP A CA 1
ATOM 1552 C C . ASP A 1 195 ? 3.121 -17.037 -0.767 1.00 98.25 195 ASP A C 1
ATOM 1554 O O . ASP A 1 195 ? 3.354 -16.348 -1.767 1.00 98.25 195 ASP A O 1
ATOM 1558 N N . ALA A 1 196 ? 3.649 -18.253 -0.628 1.00 97.88 196 ALA A N 1
ATOM 1559 C CA . ALA A 1 196 ? 4.603 -18.802 -1.586 1.00 97.88 196 ALA A CA 1
ATOM 1560 C C . ALA A 1 196 ? 3.998 -18.970 -2.992 1.00 97.88 196 ALA A C 1
ATOM 1562 O O . ALA A 1 196 ? 4.714 -18.853 -3.986 1.00 97.88 196 ALA A O 1
ATOM 1563 N N . LYS A 1 197 ? 2.686 -19.220 -3.105 1.00 96.56 197 LYS A N 1
ATOM 1564 C CA . LYS A 1 197 ? 2.006 -19.362 -4.403 1.00 96.56 197 LYS A CA 1
ATOM 1565 C C . LYS A 1 197 ? 1.815 -18.017 -5.093 1.00 96.56 197 LYS A C 1
ATOM 1567 O O . LYS A 1 197 ? 1.724 -17.991 -6.317 1.00 96.56 197 LYS A O 1
ATOM 1572 N N . PHE A 1 198 ? 1.794 -16.925 -4.333 1.00 97.69 198 PHE A N 1
ATOM 1573 C CA . PHE A 1 198 ? 1.835 -15.569 -4.867 1.00 97.69 198 PHE A CA 1
ATOM 1574 C C . PHE A 1 198 ? 3.261 -15.167 -5.278 1.00 97.69 198 PHE A C 1
ATOM 1576 O O . PHE A 1 198 ? 3.475 -14.685 -6.390 1.00 97.69 198 PHE A O 1
ATOM 1583 N N . LEU A 1 199 ? 4.251 -15.403 -4.407 1.00 97.56 199 LEU A N 1
ATOM 1584 C CA . LEU A 1 199 ? 5.626 -14.924 -4.587 1.00 97.56 199 LEU A CA 1
ATOM 1585 C C . LEU A 1 199 ? 6.427 -15.706 -5.640 1.00 97.56 199 LEU A C 1
ATOM 1587 O O . LEU A 1 199 ? 7.119 -15.096 -6.458 1.00 97.56 199 LEU A O 1
ATOM 1591 N N . ASN A 1 200 ? 6.356 -17.042 -5.639 1.00 98.12 200 ASN A N 1
ATOM 1592 C CA . ASN A 1 200 ? 7.231 -17.873 -6.475 1.00 98.12 200 ASN A CA 1
ATOM 1593 C C . ASN A 1 200 ? 7.088 -17.579 -7.979 1.00 98.12 200 ASN A C 1
ATOM 1595 O O . ASN A 1 200 ? 8.116 -17.367 -8.621 1.00 98.12 200 ASN A O 1
ATOM 1599 N N . PRO A 1 201 ? 5.873 -17.459 -8.557 1.00 98.00 201 PRO A N 1
ATOM 1600 C CA . PRO A 1 201 ? 5.735 -17.145 -9.980 1.00 98.00 201 PRO A CA 1
ATOM 1601 C C . PRO A 1 201 ? 6.333 -15.786 -10.368 1.00 98.00 201 PRO A C 1
ATOM 1603 O O . PRO A 1 201 ? 6.789 -15.608 -11.498 1.00 98.00 201 PRO A O 1
ATOM 1606 N N . ILE A 1 202 ? 6.316 -14.810 -9.454 1.00 97.75 202 ILE A N 1
ATOM 1607 C CA . ILE A 1 202 ? 6.931 -13.495 -9.666 1.00 97.75 202 ILE A CA 1
ATOM 1608 C C . ILE A 1 202 ? 8.456 -13.630 -9.652 1.00 97.75 202 ILE A C 1
ATOM 1610 O O . ILE A 1 202 ? 9.117 -13.155 -10.575 1.00 97.75 202 ILE A O 1
ATOM 1614 N N . ALA A 1 203 ? 9.008 -14.312 -8.647 1.00 96.88 203 ALA A N 1
ATOM 1615 C CA . ALA A 1 203 ? 10.447 -14.527 -8.516 1.00 96.88 203 ALA A CA 1
ATOM 1616 C C . ALA A 1 203 ? 11.026 -15.321 -9.700 1.00 96.88 203 ALA A C 1
ATOM 1618 O O . ALA A 1 203 ? 12.050 -14.933 -10.264 1.00 96.88 203 ALA A O 1
ATOM 1619 N N . GLU A 1 204 ? 10.345 -16.388 -10.124 1.00 98.12 204 GLU A N 1
ATOM 1620 C CA . GLU A 1 204 ? 10.715 -17.184 -11.298 1.00 98.12 204 GLU A CA 1
ATOM 1621 C C . GLU A 1 204 ? 10.731 -16.335 -12.571 1.00 98.12 204 GLU A C 1
ATOM 1623 O O . GLU A 1 204 ? 11.680 -16.416 -13.352 1.00 98.12 204 GLU A O 1
ATOM 1628 N N . HIS A 1 205 ? 9.724 -15.478 -12.766 1.00 97.69 205 HIS A N 1
ATOM 1629 C CA . HIS A 1 205 ? 9.676 -14.598 -13.930 1.00 97.69 205 HIS A CA 1
ATOM 1630 C C . HIS A 1 205 ? 10.838 -13.598 -13.921 1.00 97.69 205 HIS A C 1
ATOM 1632 O O . HIS A 1 205 ? 11.536 -13.468 -14.923 1.00 97.69 205 HIS A O 1
ATOM 1638 N N . VAL A 1 206 ? 11.120 -12.951 -12.786 1.00 95.12 206 VAL A N 1
ATOM 1639 C CA . VAL A 1 206 ? 12.272 -12.041 -12.654 1.00 95.12 206 VAL A CA 1
ATOM 1640 C C . VAL A 1 206 ? 13.592 -12.766 -12.944 1.00 95.12 206 VAL A C 1
ATOM 1642 O O . VAL A 1 206 ? 14.427 -12.233 -13.677 1.00 95.12 206 VAL A O 1
ATOM 1645 N N . ALA A 1 207 ? 13.771 -13.991 -12.440 1.00 96.12 207 ALA A N 1
ATOM 1646 C CA . ALA A 1 207 ? 14.969 -14.793 -12.690 1.00 96.12 207 ALA A CA 1
ATOM 1647 C C . ALA A 1 207 ? 15.138 -15.145 -14.180 1.00 96.12 207 ALA A C 1
ATOM 1649 O O . ALA A 1 207 ? 16.227 -14.978 -14.731 1.00 96.12 207 ALA A O 1
ATOM 1650 N N . GLN A 1 208 ? 14.061 -15.563 -14.854 1.00 97.19 208 GLN A N 1
ATOM 1651 C CA . GLN A 1 208 ? 14.067 -15.840 -16.296 1.00 97.19 208 GLN A CA 1
ATOM 1652 C C . GLN A 1 208 ? 14.399 -14.585 -17.108 1.00 97.19 208 GLN A C 1
ATOM 1654 O O . GLN A 1 208 ? 15.209 -14.633 -18.035 1.00 97.19 208 GLN A O 1
ATOM 1659 N N . LEU A 1 209 ? 13.810 -13.442 -16.748 1.00 95.62 209 LEU A N 1
ATOM 1660 C CA . LEU A 1 209 ? 14.065 -12.175 -17.425 1.00 95.62 209 LEU A CA 1
ATOM 1661 C C . LEU A 1 209 ? 15.518 -11.724 -17.253 1.00 95.62 209 LEU A C 1
ATOM 1663 O O . LEU A 1 209 ? 16.101 -11.238 -18.219 1.00 95.62 209 LEU A O 1
ATOM 1667 N N . HIS A 1 210 ? 16.091 -11.899 -16.059 1.00 91.44 210 HIS A N 1
ATOM 1668 C CA . HIS A 1 210 ? 17.492 -11.582 -15.784 1.00 91.44 210 HIS A CA 1
ATOM 1669 C C . HIS A 1 210 ? 18.451 -12.515 -16.533 1.00 91.44 210 HIS A C 1
ATOM 1671 O O . HIS A 1 210 ? 19.465 -12.058 -17.047 1.00 91.44 210 HIS A O 1
ATOM 1677 N N . GLN A 1 211 ? 18.123 -13.806 -16.652 1.00 95.56 211 GLN A N 1
ATOM 1678 C CA . GLN A 1 211 ? 18.913 -14.752 -17.445 1.00 95.56 211 GLN A CA 1
ATOM 1679 C C . GLN A 1 211 ? 18.927 -14.389 -18.939 1.00 95.56 211 GLN A C 1
ATOM 1681 O O . GLN A 1 211 ? 19.944 -14.570 -19.604 1.00 95.56 211 GLN A O 1
ATOM 1686 N N . GLN A 1 212 ? 17.806 -13.890 -19.469 1.00 94.75 212 GLN A N 1
ATOM 1687 C CA . GLN A 1 212 ? 17.698 -13.451 -20.865 1.00 94.75 212 GLN A CA 1
ATOM 1688 C C . GLN A 1 212 ? 18.436 -12.136 -21.129 1.00 94.75 212 GLN A C 1
ATOM 1690 O O . GLN A 1 212 ? 19.117 -12.007 -22.142 1.00 94.75 212 GLN A O 1
ATOM 1695 N N . ASP A 1 213 ? 18.262 -11.155 -20.244 1.00 92.31 213 ASP A N 1
ATOM 1696 C CA . ASP A 1 213 ? 18.880 -9.836 -20.342 1.00 92.31 213 ASP A CA 1
ATOM 1697 C C . ASP A 1 213 ? 19.131 -9.277 -18.929 1.00 92.31 213 ASP A C 1
ATOM 1699 O O . ASP A 1 213 ? 18.224 -8.702 -18.309 1.00 92.31 213 ASP A O 1
ATOM 1703 N N . PRO A 1 214 ? 20.368 -9.405 -18.411 1.00 89.19 214 PRO A N 1
ATOM 1704 C CA . PRO A 1 214 ? 20.733 -8.892 -17.095 1.00 89.19 214 PRO A CA 1
ATOM 1705 C C . PRO A 1 214 ? 20.543 -7.377 -16.936 1.00 89.19 214 PRO A C 1
ATOM 1707 O O . PRO A 1 214 ? 20.429 -6.892 -15.808 1.00 89.19 214 PRO A O 1
ATOM 1710 N N . TYR A 1 215 ? 20.495 -6.632 -18.045 1.00 87.44 215 TYR A N 1
ATOM 1711 C CA . TYR A 1 215 ? 20.409 -5.174 -18.080 1.00 87.44 215 TYR A CA 1
ATOM 1712 C C . TYR A 1 215 ? 19.007 -4.649 -18.408 1.00 87.44 215 TYR A C 1
ATOM 1714 O O . TYR A 1 215 ? 18.820 -3.430 -18.440 1.00 87.44 215 TYR A O 1
ATOM 1722 N N . ARG A 1 216 ? 17.999 -5.522 -18.553 1.00 86.69 216 ARG A N 1
ATOM 1723 C CA . ARG A 1 216 ? 16.609 -5.152 -18.887 1.00 86.69 216 ARG A CA 1
ATOM 1724 C C . ARG A 1 216 ? 16.057 -4.005 -18.031 1.00 86.69 216 ARG A C 1
ATOM 1726 O O . ARG A 1 216 ? 15.403 -3.100 -18.541 1.00 86.69 216 ARG A O 1
ATOM 1733 N N . PHE A 1 217 ? 16.351 -4.026 -16.729 1.00 85.31 217 PHE A N 1
ATOM 1734 C CA . PHE A 1 217 ? 15.899 -3.020 -15.756 1.00 85.31 217 PHE A CA 1
ATOM 1735 C C . PHE A 1 217 ? 16.962 -1.957 -15.423 1.00 85.31 217 PHE A C 1
ATOM 1737 O O . PHE A 1 217 ? 16.772 -1.158 -14.509 1.00 85.31 217 PHE A O 1
ATOM 1744 N N . ALA A 1 218 ? 18.110 -1.959 -16.107 1.00 75.44 218 ALA A N 1
ATOM 1745 C CA . ALA A 1 218 ? 19.196 -1.012 -15.857 1.00 75.44 218 ALA A CA 1
ATOM 1746 C C . ALA A 1 218 ? 18.992 0.322 -16.592 1.00 75.44 218 ALA A C 1
ATOM 1748 O O . ALA A 1 218 ? 19.446 1.354 -16.104 1.00 75.44 218 ALA A O 1
ATOM 1749 N N . GLY A 1 219 ? 18.292 0.312 -17.733 1.00 65.19 219 GLY A N 1
ATOM 1750 C CA . GLY A 1 219 ? 18.171 1.468 -18.632 1.00 65.19 219 GLY A CA 1
ATOM 1751 C C . GLY A 1 219 ? 17.401 2.675 -18.082 1.00 65.19 219 GLY A C 1
ATOM 1752 O O . GLY A 1 219 ? 17.543 3.766 -18.617 1.00 65.19 219 GLY A O 1
ATOM 1753 N N . ASN A 1 220 ? 16.620 2.507 -17.013 1.00 64.94 220 ASN A N 1
ATOM 1754 C CA . ASN A 1 220 ? 15.879 3.589 -16.353 1.00 64.94 220 ASN A CA 1
ATOM 1755 C C . ASN A 1 220 ? 16.402 3.908 -14.942 1.00 64.94 220 ASN A C 1
ATOM 1757 O O . ASN A 1 220 ? 15.776 4.674 -14.207 1.00 64.94 220 ASN A O 1
ATOM 1761 N N . LYS A 1 221 ? 17.556 3.349 -14.549 1.00 59.84 221 LYS A N 1
ATOM 1762 C CA . LYS A 1 221 ? 18.284 3.871 -13.391 1.00 59.84 221 LYS A CA 1
ATOM 1763 C C . LYS A 1 221 ? 18.749 5.279 -13.739 1.00 59.84 221 LYS A C 1
ATOM 1765 O O . LYS A 1 221 ? 19.448 5.465 -14.733 1.00 59.84 221 LYS A O 1
ATOM 1770 N N . GLN A 1 222 ? 18.386 6.266 -12.923 1.00 56.34 222 GLN A N 1
ATOM 1771 C CA . GLN A 1 222 ? 18.929 7.612 -13.079 1.00 56.34 222 GLN A CA 1
ATOM 1772 C C . GLN A 1 222 ? 20.415 7.603 -12.708 1.00 56.34 222 GLN A C 1
ATOM 1774 O O . GLN A 1 222 ? 20.792 7.767 -11.551 1.00 56.34 222 GLN A O 1
ATOM 1779 N N . VAL A 1 223 ? 21.276 7.377 -13.698 1.00 45.66 223 VAL A N 1
ATOM 1780 C CA . VAL A 1 223 ? 22.723 7.533 -13.548 1.00 45.66 223 VAL A CA 1
ATOM 1781 C C . VAL A 1 223 ? 22.989 9.026 -13.321 1.00 45.66 223 VAL A C 1
ATOM 1783 O O . VAL A 1 223 ? 22.678 9.836 -14.190 1.00 45.66 223 VAL A O 1
ATOM 1786 N N . ASN A 1 224 ? 23.525 9.391 -12.150 1.00 49.31 224 ASN A N 1
ATOM 1787 C CA . ASN A 1 224 ? 23.702 10.775 -11.669 1.00 49.31 224 ASN A CA 1
ATOM 1788 C C . ASN A 1 224 ? 22.407 11.537 -11.310 1.00 49.31 224 ASN A C 1
ATOM 1790 O O . ASN A 1 224 ? 22.415 12.768 -11.266 1.00 49.31 224 ASN A O 1
ATOM 1794 N N . GLY A 1 225 ? 21.298 10.836 -11.047 1.00 57.59 225 GLY A N 1
ATOM 1795 C CA . GLY A 1 225 ? 20.115 11.455 -10.441 1.00 57.59 225 GLY A CA 1
ATOM 1796 C C . GLY A 1 225 ? 20.360 11.824 -8.974 1.00 57.59 225 GLY A C 1
ATOM 1797 O O . GLY A 1 225 ? 21.158 11.183 -8.295 1.00 57.59 225 GLY A O 1
ATOM 1798 N N . PHE A 1 226 ? 19.648 12.832 -8.460 1.00 59.47 226 PHE A N 1
ATOM 1799 C CA . PHE A 1 226 ? 19.707 13.197 -7.034 1.00 59.47 226 PHE A CA 1
ATOM 1800 C C . PHE A 1 226 ? 19.127 12.103 -6.110 1.00 59.47 226 PHE A C 1
ATOM 1802 O O . PHE A 1 226 ? 19.365 12.130 -4.907 1.00 59.47 226 PHE A O 1
ATOM 1809 N N . LEU A 1 227 ? 18.389 11.134 -6.669 1.00 61.81 227 LEU A N 1
ATOM 1810 C CA . LEU A 1 227 ? 17.805 9.991 -5.964 1.00 61.81 227 LEU A CA 1
ATOM 1811 C C . LEU A 1 227 ? 18.679 8.740 -6.155 1.00 61.81 227 LEU A C 1
ATOM 1813 O O . LEU A 1 227 ? 18.683 8.159 -7.239 1.00 61.81 227 LEU A O 1
ATOM 1817 N N . GLU A 1 228 ? 19.379 8.289 -5.107 1.00 61.69 228 GLU A N 1
ATOM 1818 C CA . GLU A 1 228 ? 20.210 7.070 -5.175 1.00 61.69 228 GLU A CA 1
ATOM 1819 C C . GLU A 1 228 ? 19.376 5.788 -5.361 1.00 61.69 228 GLU A C 1
ATOM 1821 O O . GLU A 1 228 ? 19.750 4.913 -6.140 1.00 61.69 228 GLU A O 1
ATOM 1826 N N . ASN A 1 229 ? 18.235 5.674 -4.668 1.00 73.75 229 ASN A N 1
ATOM 1827 C CA . ASN A 1 229 ? 17.340 4.511 -4.711 1.00 73.75 229 ASN A CA 1
ATOM 1828 C C . ASN A 1 229 ? 15.862 4.953 -4.732 1.00 73.75 229 ASN A C 1
ATOM 1830 O O . ASN A 1 229 ? 15.158 4.803 -3.736 1.00 73.75 229 ASN A O 1
ATOM 1834 N N . PRO A 1 230 ? 15.357 5.490 -5.857 1.00 77.56 230 PRO A N 1
ATOM 1835 C CA . PRO A 1 230 ? 14.067 6.190 -5.916 1.00 77.56 230 PRO A CA 1
ATOM 1836 C C . PRO A 1 230 ? 12.839 5.330 -5.584 1.00 77.56 230 PRO A C 1
ATOM 1838 O O . PRO A 1 230 ? 11.781 5.879 -5.317 1.00 77.56 230 PRO A O 1
ATOM 1841 N N . TYR A 1 231 ? 12.961 4.000 -5.615 1.00 87.50 231 TYR A N 1
ATOM 1842 C CA . TYR A 1 231 ? 11.880 3.050 -5.298 1.00 87.50 231 TYR A CA 1
ATOM 1843 C C . TYR A 1 231 ? 12.209 2.196 -4.071 1.00 87.50 231 TYR A C 1
ATOM 1845 O O . TYR A 1 231 ? 11.630 1.135 -3.855 1.00 87.50 231 TYR A O 1
ATOM 1853 N N . ASN A 1 232 ? 13.184 2.653 -3.289 1.00 86.94 232 ASN A N 1
ATOM 1854 C CA . ASN A 1 232 ? 13.523 2.122 -1.985 1.00 86.94 232 ASN A CA 1
ATOM 1855 C C . ASN A 1 232 ? 13.974 3.284 -1.073 1.00 86.94 232 ASN A C 1
ATOM 1857 O O . ASN A 1 232 ? 15.178 3.396 -0.811 1.00 86.94 232 ASN A O 1
ATOM 1861 N N . PRO A 1 233 ? 13.026 4.166 -0.699 1.00 83.50 233 PRO A N 1
ATOM 1862 C CA . PRO A 1 233 ? 13.287 5.358 0.103 1.00 83.50 233 PRO A CA 1
ATOM 1863 C C . PRO A 1 233 ? 13.766 5.033 1.524 1.00 83.50 233 PRO A C 1
ATOM 1865 O O . PRO A 1 233 ? 13.519 3.916 2.030 1.00 83.50 233 PRO A O 1
#

Solvent-accessible surface area (backbone atoms only — not comparable to full-atom values): 12489 Å² total; per-residue (Å²): 110,71,70,59,56,50,52,50,49,55,50,49,54,53,51,48,55,52,49,51,52,52,53,49,53,50,52,51,50,52,50,46,50,50,53,40,47,58,62,44,57,80,48,101,80,65,81,68,80,59,77,49,92,46,63,46,54,47,52,16,51,52,36,34,58,49,53,71,46,46,76,74,49,46,71,70,53,47,50,52,35,39,48,54,36,53,79,36,30,81,37,52,64,20,26,39,49,25,47,65,71,51,33,73,68,49,51,38,28,38,52,41,33,42,38,65,58,29,55,59,89,92,42,76,33,66,67,53,38,51,57,44,40,48,37,36,41,29,52,7,30,18,50,16,39,21,31,66,37,67,68,54,28,67,58,47,42,61,51,52,52,58,40,27,79,32,62,44,55,63,48,100,80,52,82,83,62,34,58,35,32,45,54,34,46,54,30,32,58,73,33,62,74,58,30,63,86,40,47,48,65,48,53,51,48,54,51,53,48,38,73,76,38,78,54,74,80,52,82,73,55,60,83,90,44,98,53,92,45,48,47,60,103

Organism: NCBI:txid2706086

pLDDT: mean 91.68, std 10.06, range [45.66, 98.88]

Mean predicted aligned error: 5.53 Å

Sequence (233 aa):
FSKYLQQERENIESWQKRIDLIVDNCNDTDVTFKNSLEANVTDRKDFSAPKYTKFDQEEANRAAALAAKGRDLTHAELQALNELLRDNGKSSEFATTFYEKLGPEKSLAFFGQLSTDTHDYTKVDKTRLADVQELQRNLGLNLATASNDKAFSAEWGPELRKLGTQQIPLSKYDNSGGPYGYQLLGGIMRYGNYDAKFLNPIAEHVAQLHQQDPYRFAGNKQVNGFLENPYNP

Radius of gyration: 20.51 Å; Cα contacts (8 Å, |Δi|>4): 250; chains: 1; bounding box: 61×40×65 Å

Secondary structure (DSSP, 8-state):
-HHHHHHHHHHHHHHHHHHHHHHHHHHHHHHHHHHHHHHH-SSTT--SPPS-SSHHHHHHHHHHHHHTTGGG--HHHHHHHHHHHHHTTT-HHHHHHHHHHH-HHHHHHHHHHHHT--EETTEE-HHHHHHHHHHHHHHHHHHHHHHTSHHHHHHHHHHHHHHHTSB--SSTT-TT---BHHHHHHHHTTSS---HHHHHHHHHHHHHHHHH-TTTTTTTS-TT-S-SSTT--